Protein AF-A0A2I1H7M1-F1 (afdb_monomer_lite)

Radius of gyration: 33.87 Å; chains: 1; bounding box: 127×67×63 Å

Secondary structure (DSSP, 8-state):
---------------------SS--HHHHHHHHHHHHHHHHHHHHHHHHHHHHHHHHHHHHTT---PPPPPPPP--------------------------------------PPPPPPPPPPPPPPPPPPPPPPP------EEETTEE-BTTTBBSS-BTTB-SPPTTT--BSS-GGG-TTB-GGGTTS-TTTS--SSSS--GGG---PPPPP-BPTT---HHHHHHHHTTTT-

Foldseek 3Di:
DDDDDDDDPDPPDPPVPDPPPVDDDVVVVVVVVVVVVVVVVVVVVVVVVVVVVVVVVVVVVVPPPDDPDDDDDDDDDDDDDDDDDDDDDDDDDDDDDDDDDDDDDDDDDDDDDPDDPDDPDDPDDPDDPDDPPDPDPDPFDAQAVPHGCDPAQWALAEDPVWNFAEPQQRTTNDYVQRRPQADPLQRCACQAQSPHNHVDPPPDPDDRHGDRGRTHHPHDHSVRSCVVVVVVPD

Sequence (234 aa):
MPNDYEDGTNNGGNEEGFEIIKNPNMRDILNISVNQSITIKNNSTTIQTLTTILQEQLAATSSSPAVAAPPPPSNLTYGSLSDSMSSLGSLISLSSSDTSVLLDPLVSLVPLVPPVPSVPPVPSVPPVPPVPPVPSVLPFICTSEGTPLSTRTNWIAPISSYKEPCHLCEYFGHGLNTCPNLHPDFSGKCCKCWDNPSRECRISGRKCIRKPVPFKNNFLKPTDLLKFYGRIEE

Organism: NCBI:txid588596

Structure (mmCIF, N/CA/C/O backbone):
data_AF-A0A2I1H7M1-F1
#
_entry.id   AF-A0A2I1H7M1-F1
#
loop_
_atom_site.group_PDB
_atom_site.id
_atom_site.type_symbol
_atom_site.label_atom_id
_atom_site.label_alt_id
_atom_site.label_comp_id
_atom_site.label_asym_id
_atom_site.label_entity_id
_atom_site.label_seq_id
_atom_site.pdbx_PDB_ins_code
_atom_site.Cartn_x
_atom_site.Cartn_y
_atom_site.Cartn_z
_atom_site.occupancy
_atom_site.B_iso_or_equiv
_atom_site.auth_seq_id
_atom_site.auth_comp_id
_atom_site.auth_asym_id
_atom_site.auth_atom_id
_atom_site.pdbx_PDB_model_num
ATOM 1 N N . MET A 1 1 ? 68.899 -22.019 -11.948 1.00 40.66 1 MET A N 1
ATOM 2 C CA . MET A 1 1 ? 69.228 -21.267 -10.720 1.00 40.66 1 MET A CA 1
ATOM 3 C C . MET A 1 1 ? 68.903 -19.808 -10.967 1.00 40.66 1 MET A C 1
ATOM 5 O O . MET A 1 1 ? 69.302 -19.348 -12.028 1.00 40.66 1 MET A O 1
ATOM 9 N N . PRO A 1 2 ? 68.355 -19.062 -10.004 1.00 54.72 2 PRO A N 1
ATOM 10 C CA . PRO A 1 2 ? 67.226 -19.320 -9.107 1.00 54.72 2 PRO A CA 1
ATOM 11 C C . PRO A 1 2 ? 66.080 -18.306 -9.364 1.00 54.72 2 PRO A C 1
ATOM 13 O O . PRO A 1 2 ? 66.206 -17.449 -10.229 1.00 54.72 2 PRO A O 1
ATOM 16 N N . ASN A 1 3 ? 64.977 -18.534 -8.643 1.00 52.72 3 ASN A N 1
ATOM 17 C CA . ASN A 1 3 ? 63.834 -17.698 -8.222 1.00 52.72 3 ASN A CA 1
ATOM 18 C C . ASN A 1 3 ? 63.895 -16.196 -8.574 1.00 52.72 3 ASN A C 1
ATOM 20 O O . ASN A 1 3 ? 64.964 -15.613 -8.576 1.00 52.72 3 ASN A O 1
ATOM 24 N N . ASP A 1 4 ? 62.772 -15.545 -8.888 1.00 51.50 4 ASP A N 1
ATOM 25 C CA . ASP A 1 4 ? 62.003 -14.910 -7.812 1.00 51.50 4 ASP A CA 1
ATOM 26 C C . ASP A 1 4 ? 60.479 -14.911 -8.019 1.00 51.50 4 ASP A C 1
ATOM 28 O O . ASP A 1 4 ? 59.936 -14.547 -9.061 1.00 51.50 4 ASP A O 1
ATOM 32 N N . TYR A 1 5 ? 59.821 -15.363 -6.954 1.00 59.44 5 TYR A N 1
ATOM 33 C CA . TYR A 1 5 ? 58.402 -15.259 -6.650 1.00 59.44 5 TYR A CA 1
ATOM 34 C C . TYR A 1 5 ? 58.127 -13.817 -6.200 1.00 59.44 5 TYR A C 1
ATOM 36 O O . TYR A 1 5 ? 58.649 -13.414 -5.162 1.00 59.44 5 TYR A O 1
ATOM 44 N N . GLU A 1 6 ? 57.284 -13.067 -6.909 1.00 60.81 6 GLU A N 1
ATOM 45 C CA . GLU A 1 6 ? 56.644 -11.884 -6.323 1.00 60.81 6 GLU A CA 1
ATOM 46 C C . GLU A 1 6 ? 55.219 -12.244 -5.903 1.00 60.81 6 GLU A C 1
ATOM 48 O O . GLU A 1 6 ? 54.275 -12.278 -6.693 1.00 60.81 6 GLU A O 1
ATOM 53 N N . ASP A 1 7 ? 55.128 -12.587 -4.619 1.00 58.41 7 ASP A N 1
ATOM 54 C CA . ASP A 1 7 ? 53.922 -12.547 -3.808 1.00 58.41 7 ASP A CA 1
ATOM 55 C C . ASP A 1 7 ? 53.570 -11.079 -3.530 1.00 58.41 7 ASP A C 1
ATOM 57 O O . ASP A 1 7 ? 54.417 -10.279 -3.131 1.00 58.41 7 ASP A O 1
ATOM 61 N N . GLY A 1 8 ? 52.318 -10.718 -3.784 1.00 56.97 8 GLY A N 1
ATOM 62 C CA . GLY A 1 8 ? 51.841 -9.342 -3.749 1.00 56.97 8 GLY A CA 1
ATOM 63 C C . GLY A 1 8 ? 50.365 -9.273 -3.395 1.00 56.97 8 GLY A C 1
ATOM 64 O O . GLY A 1 8 ? 49.578 -8.645 -4.103 1.00 56.97 8 GLY A O 1
ATOM 65 N N . THR A 1 9 ? 49.961 -9.934 -2.309 1.00 58.12 9 THR A N 1
ATOM 66 C CA . THR A 1 9 ? 48.671 -9.685 -1.654 1.00 58.12 9 THR A CA 1
ATOM 67 C C . THR A 1 9 ? 48.609 -8.253 -1.117 1.00 58.12 9 THR A C 1
ATOM 69 O O . THR A 1 9 ? 49.044 -7.980 -0.001 1.00 58.12 9 THR A O 1
ATOM 72 N N . ASN A 1 10 ? 48.020 -7.337 -1.889 1.00 53.47 10 ASN A N 1
ATOM 73 C CA . ASN A 1 10 ? 47.585 -6.033 -1.391 1.00 53.47 10 ASN A CA 1
ATOM 74 C C . ASN A 1 10 ? 46.129 -6.132 -0.911 1.00 53.47 10 ASN A C 1
ATOM 76 O O . ASN A 1 10 ? 45.178 -5.943 -1.669 1.00 53.47 10 ASN A O 1
ATOM 80 N N . ASN A 1 11 ? 45.969 -6.451 0.375 1.00 52.62 11 ASN A N 1
ATOM 81 C CA . ASN A 1 11 ? 44.726 -6.253 1.115 1.00 52.62 11 ASN A CA 1
ATOM 82 C C . ASN A 1 11 ? 44.502 -4.746 1.311 1.00 52.62 11 ASN A C 1
ATOM 84 O O . ASN A 1 11 ? 44.978 -4.153 2.277 1.00 52.62 11 ASN A O 1
ATOM 88 N N . GLY A 1 12 ? 43.772 -4.126 0.383 1.00 49.78 12 GLY A N 1
ATOM 89 C CA . GLY A 1 12 ? 43.215 -2.787 0.554 1.00 49.78 12 GLY A CA 1
ATOM 90 C C . GLY A 1 12 ? 42.059 -2.821 1.549 1.00 49.78 12 GLY A C 1
ATOM 91 O O . GLY A 1 12 ? 40.904 -2.990 1.161 1.00 49.78 12 GLY A O 1
ATOM 92 N N . GLY A 1 13 ? 42.376 -2.692 2.837 1.00 48.69 13 GLY A N 1
ATOM 93 C CA . GLY A 1 13 ? 41.398 -2.358 3.864 1.00 48.69 13 GLY A CA 1
ATOM 94 C C . GLY A 1 13 ? 40.868 -0.951 3.608 1.00 48.69 13 GLY A C 1
ATOM 95 O O . GLY A 1 13 ? 41.554 0.031 3.872 1.00 48.69 13 GLY A O 1
ATOM 96 N N . ASN A 1 14 ? 39.654 -0.856 3.066 1.00 47.16 14 ASN A N 1
ATOM 97 C CA . ASN A 1 14 ? 38.897 0.390 3.039 1.00 47.16 14 ASN A CA 1
ATOM 98 C C . ASN A 1 14 ? 38.423 0.684 4.464 1.00 47.16 14 ASN A C 1
ATOM 100 O O . ASN A 1 14 ? 37.314 0.330 4.861 1.00 47.16 14 ASN A O 1
ATOM 104 N N . GLU A 1 15 ? 39.297 1.303 5.245 1.00 56.53 15 GLU A N 1
ATOM 105 C CA . GLU A 1 15 ? 38.900 2.023 6.443 1.00 56.53 15 GLU A CA 1
ATOM 106 C C . GLU A 1 15 ? 38.104 3.239 5.962 1.00 56.53 15 GLU A C 1
ATOM 108 O O . GLU A 1 15 ? 38.670 4.206 5.450 1.00 56.53 15 GLU A O 1
ATOM 113 N N . GLU A 1 16 ? 36.773 3.155 6.031 1.00 58.41 16 GLU A N 1
ATOM 114 C CA . GLU A 1 16 ? 35.876 4.287 5.805 1.00 58.41 16 GLU A CA 1
ATOM 115 C C . GLU A 1 16 ? 36.182 5.356 6.862 1.00 58.41 16 GLU A C 1
ATOM 117 O O . GLU A 1 16 ? 35.620 5.384 7.958 1.00 58.41 16 GLU A O 1
ATOM 122 N N . GLY A 1 17 ? 37.151 6.213 6.547 1.00 55.12 17 GLY A N 1
ATOM 123 C CA . GLY A 1 17 ? 37.483 7.380 7.336 1.00 55.12 17 GLY A CA 1
ATOM 124 C C . GLY A 1 17 ? 36.257 8.274 7.407 1.00 55.12 17 GLY A C 1
ATOM 125 O O . GLY A 1 17 ? 35.839 8.845 6.403 1.00 55.12 17 GLY A O 1
ATOM 126 N N . PHE A 1 18 ? 35.676 8.394 8.599 1.00 57.41 18 PHE A N 1
ATOM 127 C CA . PHE A 1 18 ? 34.668 9.404 8.876 1.00 57.41 18 PHE A CA 1
ATOM 128 C C . PHE A 1 18 ? 35.260 10.771 8.516 1.00 57.41 18 PHE A C 1
ATOM 130 O O . PHE A 1 18 ? 36.193 11.240 9.173 1.00 57.41 18 PHE A O 1
ATOM 137 N N . GLU A 1 19 ? 34.748 11.403 7.458 1.00 61.19 19 GLU A N 1
ATOM 138 C CA . GLU A 1 19 ? 35.108 12.774 7.112 1.00 61.19 19 GLU A CA 1
ATOM 139 C C . GLU A 1 19 ? 34.686 13.686 8.267 1.00 61.19 19 GLU A C 1
ATOM 141 O O . GLU A 1 19 ? 33.521 14.052 8.432 1.00 61.19 19 GLU A O 1
ATOM 146 N N . ILE A 1 20 ? 35.655 14.053 9.104 1.00 67.38 20 ILE A N 1
ATOM 147 C CA . ILE A 1 20 ? 35.486 15.106 10.097 1.00 67.38 20 ILE A CA 1
ATOM 148 C C . ILE A 1 20 ? 35.334 16.408 9.311 1.00 67.38 20 ILE A C 1
ATOM 150 O O . ILE A 1 20 ? 36.318 16.998 8.856 1.00 67.38 20 ILE A O 1
ATOM 154 N N . ILE A 1 21 ? 34.089 16.852 9.135 1.00 63.12 21 ILE A N 1
ATOM 155 C CA . ILE A 1 21 ? 33.762 18.141 8.526 1.00 63.12 21 ILE A CA 1
ATOM 156 C C . ILE A 1 21 ? 34.369 19.229 9.416 1.00 63.12 21 ILE A C 1
ATOM 158 O O . ILE A 1 21 ? 33.833 19.569 10.468 1.00 63.12 21 ILE A O 1
ATOM 162 N N . LYS A 1 22 ? 35.524 19.768 9.011 1.00 67.75 22 LYS A N 1
ATOM 163 C CA . LYS A 1 22 ? 36.320 20.689 9.837 1.00 67.75 22 LYS A CA 1
ATOM 164 C C . LYS A 1 22 ? 35.711 22.078 10.036 1.00 67.75 22 LYS A C 1
ATOM 166 O O . LYS A 1 22 ? 36.288 22.840 10.793 1.00 67.75 22 LYS A O 1
ATOM 171 N N . ASN A 1 23 ? 34.582 22.405 9.406 1.00 62.22 23 ASN A N 1
ATOM 172 C CA . ASN A 1 23 ? 33.838 23.652 9.614 1.00 62.22 23 ASN A CA 1
ATOM 173 C C . ASN A 1 23 ? 32.383 23.481 9.139 1.00 62.22 23 ASN A C 1
ATOM 175 O O . ASN A 1 23 ? 32.065 23.855 8.008 1.00 62.22 23 ASN A O 1
ATOM 179 N N . PRO A 1 24 ? 31.492 22.883 9.946 1.00 62.44 24 PRO A N 1
ATOM 180 C CA . PRO A 1 24 ? 30.088 22.773 9.575 1.00 62.44 24 PRO A CA 1
ATOM 181 C C . PRO A 1 24 ? 29.465 24.172 9.490 1.00 62.44 24 PRO A C 1
ATOM 183 O O . PRO A 1 24 ? 29.562 24.981 10.414 1.00 62.44 24 PRO A O 1
ATOM 186 N N . ASN A 1 25 ? 28.823 24.470 8.361 1.00 75.00 25 ASN A N 1
ATOM 187 C CA . ASN A 1 25 ? 28.074 25.705 8.183 1.00 75.00 25 ASN A CA 1
ATOM 188 C C . ASN A 1 25 ? 26.918 25.728 9.202 1.00 75.00 25 ASN A C 1
ATOM 190 O O . ASN A 1 25 ? 26.155 24.766 9.288 1.00 75.00 25 ASN A O 1
ATOM 194 N N . MET A 1 26 ? 26.762 26.812 9.976 1.00 68.31 26 MET A N 1
ATOM 195 C CA . MET A 1 26 ? 25.696 26.922 10.990 1.00 68.31 26 MET A CA 1
ATOM 196 C C . MET A 1 26 ? 24.296 26.647 10.421 1.00 68.31 26 MET A C 1
ATOM 198 O O . MET A 1 26 ? 23.427 26.148 11.135 1.00 68.31 26 MET A O 1
ATOM 202 N N . ARG A 1 27 ? 24.077 26.930 9.131 1.00 69.81 27 ARG A N 1
ATOM 203 C CA . ARG A 1 27 ? 22.807 26.647 8.455 1.00 69.81 27 ARG A CA 1
ATOM 204 C C . ARG A 1 27 ? 22.532 25.138 8.330 1.00 69.81 27 ARG A C 1
ATOM 206 O O . ARG A 1 27 ? 21.385 24.727 8.489 1.00 69.81 27 ARG A O 1
ATOM 213 N N . ASP A 1 28 ? 23.562 24.318 8.134 1.00 61.34 28 ASP A N 1
ATOM 214 C CA . ASP A 1 28 ? 23.428 22.859 8.025 1.00 61.34 28 ASP A CA 1
ATOM 215 C C . ASP A 1 28 ? 23.169 22.217 9.395 1.00 61.34 28 ASP A C 1
ATOM 217 O O . ASP A 1 28 ? 22.325 21.329 9.512 1.00 61.34 28 ASP A O 1
ATOM 221 N N . ILE A 1 29 ? 23.794 22.735 10.460 1.00 58.34 29 ILE A N 1
ATOM 222 C CA . ILE A 1 29 ? 23.536 22.296 11.845 1.00 58.34 29 ILE A CA 1
ATOM 223 C C . ILE A 1 29 ? 22.082 22.579 12.246 1.00 58.34 29 ILE A C 1
ATOM 225 O O . ILE A 1 29 ? 21.416 21.719 12.827 1.00 58.34 29 ILE A O 1
ATOM 229 N N . LEU A 1 30 ? 21.567 23.767 11.915 1.00 59.53 30 LEU A N 1
ATOM 230 C CA . LEU A 1 30 ? 20.179 24.130 12.208 1.00 59.53 30 LEU A CA 1
ATOM 231 C C . LEU A 1 30 ? 19.188 23.257 11.426 1.00 59.53 30 LEU A C 1
ATOM 233 O O . LEU A 1 30 ? 18.211 22.794 12.007 1.00 59.53 30 LEU A O 1
ATOM 237 N N . ASN A 1 31 ? 19.462 22.956 10.154 1.00 53.78 31 ASN A N 1
ATOM 238 C CA . ASN A 1 31 ? 18.611 22.068 9.357 1.00 53.78 31 ASN A CA 1
ATOM 239 C C . ASN A 1 31 ? 18.595 20.627 9.894 1.00 53.78 31 ASN A C 1
ATOM 241 O O . ASN A 1 31 ? 17.530 20.008 9.950 1.00 53.78 31 ASN A O 1
ATOM 245 N N . ILE A 1 32 ? 19.741 20.097 10.338 1.00 62.31 32 ILE A N 1
ATOM 246 C CA . ILE A 1 32 ? 19.814 18.767 10.966 1.00 62.31 32 ILE A CA 1
ATOM 247 C C . ILE A 1 32 ? 19.016 18.753 12.275 1.00 62.31 32 ILE A C 1
ATOM 249 O O . ILE A 1 32 ? 18.204 17.853 12.483 1.00 62.31 32 ILE A O 1
ATOM 253 N N . SER A 1 33 ? 19.186 19.774 13.119 1.00 57.28 33 SER A N 1
ATOM 254 C CA . SER A 1 33 ? 18.472 19.903 14.395 1.00 57.28 33 SER A CA 1
ATOM 255 C C . SER A 1 33 ? 16.955 20.005 14.206 1.00 57.28 33 SER A C 1
ATOM 257 O O . SER A 1 33 ? 16.193 19.296 14.864 1.00 57.28 33 SER A O 1
ATOM 259 N N . VAL A 1 34 ? 16.496 20.812 13.243 1.00 58.12 34 VAL A N 1
ATOM 260 C CA . VAL A 1 34 ? 15.067 20.952 12.929 1.00 58.12 34 VAL A CA 1
ATOM 261 C C . VAL A 1 34 ? 14.491 19.627 12.426 1.00 58.12 34 VAL A C 1
ATOM 263 O O . VAL A 1 34 ? 13.477 19.174 12.957 1.00 58.12 34 VAL A O 1
ATOM 266 N N . ASN A 1 35 ? 15.164 18.943 11.497 1.00 47.25 35 ASN A N 1
ATOM 267 C CA . ASN A 1 35 ? 14.699 17.655 10.972 1.00 47.25 35 ASN A CA 1
ATOM 268 C C . ASN A 1 35 ? 14.676 16.553 12.045 1.00 47.25 35 ASN A C 1
ATOM 270 O O . ASN A 1 35 ? 13.725 15.767 12.109 1.00 47.25 35 ASN A O 1
ATOM 274 N N . GLN A 1 36 ? 15.674 16.519 12.934 1.00 56.53 36 GLN A N 1
ATOM 275 C CA . GLN A 1 36 ? 15.679 15.613 14.084 1.00 56.53 36 GLN A CA 1
ATOM 276 C C . GLN A 1 36 ? 14.551 15.950 15.066 1.00 56.53 36 GLN A C 1
ATOM 278 O O . GLN A 1 36 ? 13.854 15.046 15.518 1.00 56.53 36 GLN A O 1
ATOM 283 N N . SER A 1 37 ? 14.300 17.234 15.339 1.00 44.44 37 SER A N 1
ATOM 284 C CA . SER A 1 37 ? 13.231 17.664 16.248 1.00 44.44 37 SER A CA 1
ATOM 285 C C . SER A 1 37 ? 11.830 17.319 15.724 1.00 44.44 37 SER A C 1
ATOM 287 O O . SER A 1 37 ? 10.980 16.882 16.499 1.00 44.44 37 SER A O 1
ATOM 289 N N . ILE A 1 38 ? 11.604 17.436 14.410 1.00 57.53 38 ILE A N 1
ATOM 290 C CA . ILE A 1 38 ? 10.354 17.035 13.746 1.00 57.53 38 ILE A CA 1
ATOM 291 C C . ILE A 1 38 ? 10.183 15.517 13.836 1.00 57.53 38 ILE A C 1
ATOM 293 O O . ILE A 1 38 ? 9.112 15.034 14.195 1.00 57.53 38 ILE A O 1
ATOM 297 N N . THR A 1 39 ? 11.253 14.761 13.585 1.00 53.28 39 THR A N 1
ATOM 298 C CA . THR A 1 39 ? 11.238 13.293 13.678 1.00 53.28 39 THR A CA 1
ATOM 299 C C . THR A 1 39 ? 10.940 12.827 15.106 1.00 53.28 39 THR A C 1
ATOM 301 O O . THR A 1 39 ? 10.099 11.955 15.307 1.00 53.28 39 THR A O 1
ATOM 304 N N . ILE A 1 40 ? 11.565 13.444 16.114 1.00 62.47 40 ILE A N 1
ATOM 305 C CA . ILE A 1 40 ? 11.331 13.126 17.531 1.00 62.47 40 ILE A CA 1
ATOM 306 C C . ILE A 1 40 ? 9.891 13.466 17.936 1.00 62.47 40 ILE A C 1
ATOM 308 O O . ILE A 1 40 ? 9.240 12.648 18.586 1.00 62.47 40 ILE A O 1
ATOM 312 N N . LYS A 1 41 ? 9.364 14.626 17.521 1.00 62.09 41 LYS A N 1
ATOM 313 C CA . LYS A 1 41 ? 7.971 15.010 17.801 1.00 62.09 41 LYS A CA 1
ATOM 314 C C . LYS A 1 41 ? 6.972 14.054 17.156 1.00 62.09 41 LYS A C 1
ATOM 316 O O . LYS A 1 41 ? 6.085 13.568 17.847 1.00 62.09 41 LYS A O 1
ATOM 321 N N . ASN A 1 42 ? 7.154 13.712 15.882 1.00 59.91 42 ASN A N 1
ATOM 322 C CA . ASN A 1 42 ? 6.264 12.781 15.184 1.00 59.91 42 ASN A CA 1
ATOM 323 C C . ASN A 1 42 ? 6.289 11.383 15.819 1.00 59.91 42 ASN A C 1
ATOM 325 O O . ASN A 1 42 ? 5.240 10.753 15.977 1.00 59.91 42 ASN A O 1
ATOM 329 N N . ASN A 1 43 ? 7.467 10.921 16.247 1.00 70.19 43 ASN A N 1
ATOM 330 C CA . ASN A 1 43 ? 7.597 9.663 16.979 1.00 70.19 43 ASN A CA 1
ATOM 331 C C . ASN A 1 43 ? 6.893 9.737 18.341 1.00 70.19 43 ASN A C 1
ATOM 333 O O . ASN A 1 43 ? 6.191 8.800 18.709 1.00 70.19 43 ASN A O 1
ATOM 337 N N . SER A 1 44 ? 7.018 10.857 19.058 1.00 82.25 44 SER A N 1
ATOM 338 C CA . SER A 1 44 ? 6.335 11.084 20.337 1.00 82.25 44 SER A CA 1
ATOM 339 C C . SER A 1 44 ? 4.812 11.039 20.188 1.00 82.25 44 SER A C 1
ATOM 341 O O . SER A 1 44 ? 4.150 10.336 20.951 1.00 82.25 44 SER A O 1
ATOM 343 N N . THR A 1 45 ? 4.251 11.730 19.191 1.00 75.88 45 THR A N 1
ATOM 344 C CA . THR A 1 45 ? 2.803 11.721 18.929 1.00 75.88 45 THR A CA 1
ATOM 345 C C . THR A 1 45 ? 2.327 10.325 18.541 1.00 75.88 45 THR A C 1
ATOM 347 O O . THR A 1 45 ? 1.350 9.834 19.092 1.00 75.88 45 THR A O 1
ATOM 350 N N . THR A 1 46 ? 3.067 9.633 17.669 1.00 73.88 46 THR A N 1
ATOM 351 C CA . THR A 1 46 ? 2.731 8.259 17.258 1.00 73.88 46 THR A CA 1
ATOM 352 C C . THR A 1 46 ? 2.723 7.302 18.453 1.00 73.88 46 THR A C 1
ATOM 354 O O . THR A 1 46 ? 1.800 6.500 18.595 1.00 73.88 46 THR A O 1
ATOM 357 N N . ILE A 1 47 ? 3.717 7.399 19.343 1.00 80.50 47 ILE A N 1
ATOM 358 C CA . ILE A 1 47 ? 3.780 6.591 20.569 1.00 80.50 47 ILE A CA 1
ATOM 359 C C . ILE A 1 47 ? 2.594 6.909 21.486 1.00 80.50 47 ILE A C 1
ATOM 361 O O . ILE A 1 47 ? 1.974 5.979 22.004 1.00 80.50 47 ILE A O 1
ATOM 365 N N . GLN A 1 48 ? 2.239 8.186 21.659 1.00 79.94 48 GLN A N 1
ATOM 366 C CA . GLN A 1 48 ? 1.077 8.581 22.461 1.00 79.94 48 GLN A CA 1
ATOM 367 C C . GLN A 1 48 ? -0.224 8.013 21.890 1.00 79.94 48 GLN A C 1
ATOM 369 O O . GLN A 1 48 ? -0.966 7.367 22.624 1.00 79.94 48 GLN A O 1
ATOM 374 N N . THR A 1 49 ? -0.469 8.161 20.586 1.00 79.81 49 THR A N 1
ATOM 375 C CA . THR A 1 49 ? -1.673 7.626 19.935 1.00 79.81 49 THR A CA 1
ATOM 376 C C . THR A 1 49 ? -1.765 6.107 20.078 1.00 79.81 49 THR A C 1
ATOM 378 O O . THR A 1 49 ? -2.816 5.586 20.448 1.00 79.81 49 THR A O 1
ATOM 381 N N . LEU A 1 50 ? -0.666 5.380 19.845 1.00 77.69 50 LEU A N 1
ATOM 382 C CA . LEU A 1 50 ? -0.644 3.923 20.007 1.00 77.69 50 LEU A CA 1
ATOM 383 C C . LEU A 1 50 ? -0.881 3.498 21.462 1.00 77.69 50 LEU A C 1
ATOM 385 O O . LEU A 1 50 ? -1.578 2.512 21.703 1.00 77.69 50 LEU A O 1
ATOM 389 N N . THR A 1 51 ? -0.336 4.247 22.423 1.00 83.44 51 THR A N 1
ATOM 390 C CA . THR A 1 51 ? -0.542 3.991 23.856 1.00 83.44 51 THR A CA 1
ATOM 391 C C . THR A 1 51 ? -2.009 4.173 24.231 1.00 83.44 51 THR A C 1
ATOM 393 O O . THR A 1 51 ? -2.581 3.296 24.874 1.00 83.44 51 THR A O 1
ATOM 396 N N . THR A 1 52 ? -2.648 5.249 23.765 1.00 85.31 52 THR A N 1
ATOM 397 C CA . THR A 1 52 ? -4.076 5.499 24.005 1.00 85.31 52 THR A CA 1
ATOM 398 C C . THR A 1 52 ? -4.950 4.386 23.430 1.00 85.31 52 THR A C 1
ATOM 400 O O . THR A 1 52 ? -5.801 3.856 24.141 1.00 85.31 52 THR A O 1
ATOM 403 N N . ILE A 1 53 ? -4.693 3.958 22.188 1.00 81.44 53 ILE A N 1
ATOM 404 C CA . ILE A 1 53 ? -5.455 2.873 21.544 1.00 81.44 53 ILE A CA 1
ATOM 405 C C . ILE A 1 53 ? -5.333 1.562 22.336 1.00 81.44 53 ILE A C 1
ATOM 407 O O . ILE A 1 53 ? -6.323 0.860 22.540 1.00 81.44 53 ILE A O 1
ATOM 411 N N . LEU A 1 54 ? -4.128 1.218 22.803 1.00 81.62 54 LEU A N 1
ATOM 412 C CA . LEU A 1 54 ? -3.916 0.024 23.628 1.00 81.62 54 LEU A CA 1
ATOM 413 C C . LEU A 1 54 ? -4.638 0.120 24.977 1.00 81.62 54 LEU A C 1
ATOM 415 O O . LEU A 1 54 ? -5.198 -0.872 25.447 1.00 81.62 54 LEU A O 1
ATOM 419 N N . GLN A 1 55 ? -4.651 1.304 25.587 1.00 85.00 55 GLN A N 1
ATOM 420 C CA . GLN A 1 55 ? -5.316 1.535 26.866 1.00 85.00 55 GLN A CA 1
ATOM 421 C C . GLN A 1 55 ? -6.842 1.398 26.749 1.00 85.00 55 GLN A C 1
ATOM 423 O O . GLN A 1 55 ? -7.468 0.771 27.604 1.00 85.00 55 GLN A O 1
ATOM 428 N N . GLU A 1 56 ? -7.432 1.914 25.668 1.00 86.81 56 GLU A N 1
ATOM 429 C CA . GLU A 1 56 ? -8.862 1.762 25.378 1.00 86.81 56 GLU A CA 1
ATOM 430 C C . GLU A 1 56 ? -9.250 0.298 25.132 1.00 86.81 56 GLU A C 1
ATOM 432 O O . GLU A 1 56 ? -10.259 -0.169 25.662 1.00 86.81 56 GLU A O 1
ATOM 437 N N . GLN A 1 57 ? -8.425 -0.460 24.400 1.00 78.38 57 GLN A N 1
ATOM 438 C CA . GLN A 1 57 ? -8.645 -1.896 24.169 1.00 78.38 57 GLN A CA 1
ATOM 439 C C . GLN A 1 57 ? -8.649 -2.691 25.484 1.00 78.38 57 GLN A C 1
ATOM 441 O O . GLN A 1 57 ? -9.525 -3.529 25.703 1.00 78.38 57 GLN A O 1
ATOM 446 N N . LEU A 1 58 ? -7.706 -2.397 26.386 1.00 81.31 58 LEU A N 1
ATOM 447 C CA . LEU A 1 58 ? -7.619 -3.048 27.697 1.00 81.31 58 LEU A CA 1
ATOM 448 C C . LEU 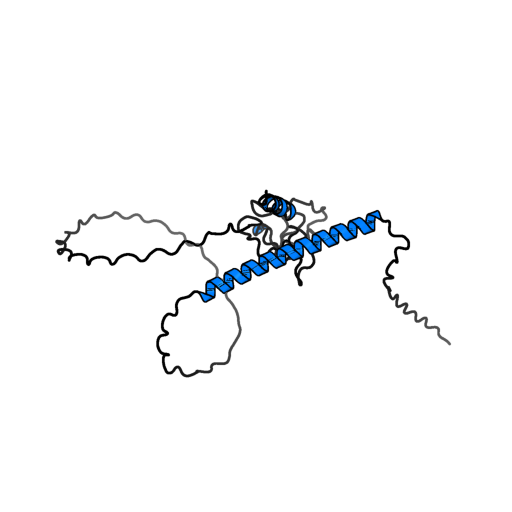A 1 58 ? -8.822 -2.705 28.589 1.00 81.31 58 LEU A C 1
ATOM 450 O O . LEU A 1 58 ? -9.377 -3.596 29.239 1.00 81.31 58 LEU A O 1
ATOM 454 N N . ALA A 1 59 ? -9.261 -1.443 28.587 1.00 78.12 59 ALA A N 1
ATOM 455 C CA . ALA A 1 59 ? -10.439 -1.003 29.335 1.00 78.12 59 ALA A CA 1
ATOM 456 C C . ALA A 1 59 ? -11.743 -1.623 28.798 1.00 78.12 59 ALA A C 1
ATOM 458 O O . ALA A 1 59 ? -12.631 -1.974 29.576 1.00 78.12 59 ALA A O 1
ATOM 459 N N . ALA A 1 60 ? -11.854 -1.824 27.483 1.00 72.56 60 ALA A N 1
ATOM 460 C CA . ALA A 1 60 ? -13.013 -2.481 26.885 1.00 72.56 60 ALA A CA 1
ATOM 461 C C . ALA A 1 60 ? -13.122 -3.959 27.307 1.00 72.56 60 ALA A C 1
ATOM 463 O O . ALA A 1 60 ? -14.219 -4.440 27.590 1.00 72.56 60 ALA A O 1
ATOM 464 N N . THR A 1 61 ? -11.999 -4.675 27.429 1.00 65.38 61 THR A N 1
ATOM 465 C CA . THR A 1 61 ? -12.004 -6.093 27.839 1.00 65.38 61 THR A CA 1
ATOM 466 C C . THR A 1 61 ? -12.304 -6.333 29.320 1.00 65.38 61 THR A C 1
ATOM 468 O O . THR A 1 61 ? -12.802 -7.404 29.666 1.00 65.38 61 THR A O 1
ATOM 471 N N . SER A 1 62 ? -12.050 -5.365 30.204 1.00 61.97 62 SER A N 1
ATOM 472 C CA . SER A 1 62 ? -12.251 -5.541 31.652 1.00 61.97 62 SER A CA 1
ATOM 473 C C . SER A 1 62 ? -13.693 -5.315 32.121 1.00 61.97 62 SER A C 1
ATOM 475 O O . SER A 1 62 ? -14.007 -5.597 33.275 1.00 61.97 62 SER A O 1
ATOM 477 N N . SER A 1 63 ? -14.585 -4.851 31.239 1.00 55.50 63 SER A N 1
ATOM 478 C CA . SER A 1 63 ? -15.981 -4.536 31.577 1.00 55.50 63 SER A CA 1
ATOM 479 C C . SER A 1 63 ? -16.991 -5.645 31.251 1.00 55.50 63 SER A C 1
ATOM 481 O O . SER A 1 63 ? -18.194 -5.433 31.401 1.00 55.50 63 SER A O 1
ATOM 483 N N . SER A 1 64 ? -16.543 -6.844 30.852 1.00 57.22 64 SER A N 1
ATOM 484 C CA . SER A 1 64 ? -17.466 -7.976 30.689 1.00 57.22 64 SER A CA 1
ATOM 485 C C . SER A 1 64 ? -18.062 -8.385 32.044 1.00 57.22 64 SER A C 1
ATOM 487 O O . SER A 1 64 ? -17.309 -8.760 32.946 1.00 57.22 64 SER A O 1
ATOM 489 N N . PRO A 1 65 ? -19.399 -8.341 32.213 1.00 58.09 65 PRO A N 1
ATOM 490 C CA . PRO A 1 65 ? -20.042 -8.798 33.434 1.00 58.09 65 PRO A CA 1
ATOM 491 C C . PRO A 1 65 ? -19.755 -10.288 33.623 1.00 58.09 65 PRO A C 1
ATOM 493 O O . PRO A 1 65 ? -19.857 -11.073 32.681 1.00 58.09 65 PRO A O 1
ATOM 496 N N . ALA A 1 66 ? -19.374 -10.664 34.843 1.00 50.34 66 ALA A N 1
ATOM 497 C CA . ALA A 1 66 ? -19.071 -12.033 35.232 1.00 50.34 66 ALA A CA 1
ATOM 498 C C . ALA A 1 66 ? -20.277 -12.953 34.967 1.00 50.34 66 ALA A C 1
ATOM 500 O O . ALA A 1 66 ? -21.189 -13.066 35.784 1.00 50.34 66 ALA A O 1
ATOM 501 N N . VAL A 1 67 ? -20.288 -13.609 33.807 1.00 55.81 67 VAL A N 1
ATOM 502 C CA . VAL A 1 67 ? -21.209 -14.707 33.521 1.00 55.81 67 VAL A CA 1
ATOM 503 C C . VAL A 1 67 ? -20.674 -15.923 34.268 1.00 55.81 67 VAL A C 1
ATOM 505 O O . VAL A 1 67 ? -19.554 -16.369 34.023 1.00 55.81 67 VAL A O 1
ATOM 508 N N . ALA A 1 68 ? -21.460 -16.414 35.226 1.00 57.31 68 ALA A N 1
ATOM 509 C CA . ALA A 1 68 ? -21.150 -17.593 36.022 1.00 57.31 68 ALA A CA 1
ATOM 510 C C . ALA A 1 68 ? -20.741 -18.765 35.113 1.00 57.31 68 ALA A C 1
ATOM 512 O O . ALA A 1 68 ? -21.498 -19.185 34.237 1.00 57.31 68 ALA A O 1
ATOM 513 N N . ALA A 1 69 ? -19.519 -19.257 35.313 1.00 57.31 69 ALA A N 1
ATOM 514 C CA . ALA A 1 69 ? -18.939 -20.331 34.525 1.00 57.31 69 ALA A CA 1
ATOM 515 C C . ALA A 1 69 ? -19.743 -21.638 34.694 1.00 57.31 69 ALA A C 1
ATOM 517 O O . ALA A 1 69 ? -20.029 -22.027 35.831 1.00 57.31 69 ALA A O 1
ATOM 518 N N . PRO A 1 70 ? -20.089 -22.347 33.604 1.00 67.44 70 PRO A N 1
ATOM 519 C CA . PRO A 1 70 ? -20.607 -23.706 33.695 1.00 67.44 70 PRO A CA 1
ATOM 520 C C . PRO A 1 70 ? -19.508 -24.680 34.173 1.00 67.44 70 PRO A C 1
ATOM 522 O O . PRO A 1 70 ? -18.324 -24.456 33.903 1.00 67.44 70 PRO A O 1
ATOM 525 N N . PRO A 1 71 ? -19.876 -25.759 34.890 1.00 68.12 71 PRO A N 1
ATOM 526 C CA . PRO A 1 71 ? -18.924 -26.721 35.436 1.00 68.12 71 PRO A CA 1
ATOM 527 C C . PRO A 1 71 ? -18.145 -27.455 34.328 1.00 68.12 71 PRO A C 1
ATOM 529 O O . PRO A 1 71 ? -18.692 -27.705 33.250 1.00 68.12 71 PRO A O 1
ATOM 532 N N . PRO A 1 72 ? -16.877 -27.826 34.583 1.00 63.34 72 PRO A N 1
ATOM 533 C CA . PRO A 1 72 ? -16.024 -28.462 33.587 1.00 63.34 72 PRO A CA 1
ATOM 534 C C . PRO A 1 72 ? -16.509 -29.884 33.252 1.00 63.34 72 PRO A C 1
ATOM 536 O O . PRO A 1 72 ? -16.815 -30.659 34.165 1.00 63.34 72 PRO A O 1
ATOM 539 N N . PRO A 1 73 ? -16.540 -30.276 31.965 1.00 52.81 73 PRO A N 1
ATOM 540 C CA . PRO A 1 73 ? -16.782 -31.659 31.588 1.00 52.81 73 PRO A CA 1
ATOM 541 C C . PRO A 1 73 ? -15.593 -32.526 32.015 1.00 52.81 73 PRO A C 1
ATOM 543 O O . PRO A 1 73 ? -14.433 -32.235 31.724 1.00 52.81 73 PRO A O 1
ATOM 546 N N . SER A 1 74 ? -15.898 -33.598 32.739 1.00 55.81 74 SER A N 1
ATOM 547 C CA . SER A 1 74 ? -14.925 -34.609 33.143 1.00 55.81 74 SER A CA 1
ATOM 548 C C . SER A 1 74 ? -14.566 -35.513 31.958 1.00 55.81 74 SER A C 1
ATOM 550 O O . SER A 1 74 ? -15.452 -35.946 31.228 1.00 55.81 74 SER A O 1
ATOM 552 N N . ASN A 1 75 ? -13.278 -35.850 31.852 1.00 50.91 75 ASN A N 1
ATOM 553 C CA . ASN A 1 75 ? -12.678 -36.894 31.012 1.00 50.91 75 ASN A CA 1
ATOM 554 C C . ASN A 1 75 ? -12.737 -36.720 29.488 1.00 50.91 75 ASN A C 1
ATOM 556 O O . ASN A 1 75 ? -13.687 -37.149 28.844 1.00 50.91 75 ASN A O 1
ATOM 560 N N . LEU A 1 76 ? -11.605 -36.315 28.902 1.00 39.78 76 LEU A N 1
ATOM 561 C CA . LEU A 1 76 ? -11.165 -36.863 27.619 1.00 39.78 76 LEU A CA 1
ATOM 562 C C . LEU A 1 76 ? -9.672 -37.207 27.678 1.00 39.78 76 LEU A C 1
ATOM 564 O O . LEU A 1 76 ? -8.800 -36.360 27.859 1.00 39.78 76 LEU A O 1
ATOM 568 N N . THR A 1 77 ? -9.435 -38.507 27.569 1.00 56.00 77 THR A N 1
ATOM 569 C CA . THR A 1 77 ? -8.159 -39.207 27.491 1.00 56.00 77 THR A CA 1
ATOM 570 C C . THR A 1 77 ? -7.315 -38.686 26.328 1.00 56.00 77 THR A C 1
ATOM 572 O O . THR A 1 77 ? -7.764 -38.667 25.184 1.00 56.00 77 THR A O 1
ATOM 575 N N . TYR A 1 78 ? -6.072 -38.302 26.621 1.00 45.91 78 TYR A N 1
ATOM 576 C CA . TYR A 1 78 ? -5.055 -37.957 25.629 1.00 45.91 78 TYR A CA 1
ATOM 577 C C . TYR A 1 78 ? -4.669 -39.197 24.809 1.00 45.91 78 TYR A C 1
ATOM 579 O O . TYR A 1 78 ? -4.002 -40.103 25.307 1.00 45.91 78 TYR A O 1
ATOM 587 N N . GLY A 1 79 ? -5.083 -39.224 23.542 1.00 39.69 79 GLY A N 1
ATOM 588 C CA . GLY A 1 79 ? -4.567 -40.133 22.522 1.00 39.69 79 GLY A CA 1
ATOM 589 C C . GLY A 1 79 ? -3.419 -39.469 21.768 1.00 39.69 79 GLY A C 1
ATOM 590 O O . GLY A 1 79 ? -3.633 -38.536 21.001 1.00 39.69 79 GLY A O 1
ATOM 591 N N . SER A 1 80 ? -2.205 -39.950 22.018 1.00 53.94 80 SER A N 1
ATOM 592 C CA . SER A 1 80 ? -0.987 -39.625 21.277 1.00 53.94 80 SER A CA 1
ATOM 593 C C . SER A 1 80 ? -1.066 -40.183 19.854 1.00 53.94 80 SER A C 1
ATOM 595 O O . SER A 1 80 ? -1.267 -41.385 19.699 1.00 53.94 80 SER A O 1
ATOM 597 N N . LEU A 1 81 ? -0.865 -39.349 18.831 1.00 44.09 81 LEU A N 1
ATOM 598 C CA . LEU A 1 81 ? -0.549 -39.804 17.474 1.00 44.09 81 LEU A CA 1
ATOM 599 C C . LEU A 1 81 ? 0.535 -38.904 16.879 1.00 44.09 81 LEU A C 1
ATOM 601 O O . LEU A 1 81 ? 0.290 -37.772 16.463 1.00 44.09 81 LEU A O 1
ATOM 605 N N . SER A 1 82 ? 1.750 -39.440 16.900 1.00 52.50 82 SER A N 1
ATOM 606 C CA . SER A 1 82 ? 2.866 -39.046 16.058 1.00 52.50 82 SER A CA 1
ATOM 607 C C . SER A 1 82 ? 2.728 -39.677 14.666 1.00 52.50 82 SER A C 1
ATOM 609 O O . SER A 1 82 ? 2.046 -40.684 14.490 1.00 52.50 82 SER A O 1
ATOM 611 N N . ASP A 1 83 ? 3.459 -39.081 13.723 1.00 37.53 83 ASP A N 1
ATOM 612 C CA . ASP A 1 83 ? 3.912 -39.645 12.446 1.00 37.53 83 ASP A CA 1
ATOM 613 C C . ASP A 1 83 ? 2.916 -39.682 11.272 1.00 37.53 83 ASP A C 1
ATOM 615 O O . ASP A 1 83 ? 2.005 -40.500 11.222 1.00 37.53 83 ASP A O 1
ATOM 619 N N . SER A 1 84 ? 3.205 -38.891 10.224 1.00 49.53 84 SER A N 1
ATOM 620 C CA . SER A 1 84 ? 3.697 -39.420 8.929 1.00 49.53 84 SER A CA 1
ATOM 621 C C . SER A 1 84 ? 3.303 -38.608 7.680 1.00 49.53 84 SER A C 1
ATOM 623 O O . SER A 1 84 ? 2.135 -38.387 7.392 1.00 49.53 84 SER A O 1
ATOM 625 N N . MET A 1 85 ? 4.349 -38.323 6.891 1.00 41.31 85 MET A N 1
ATOM 626 C CA . MET A 1 85 ? 4.462 -38.406 5.422 1.00 41.31 85 MET A CA 1
ATOM 627 C C . MET A 1 85 ? 3.749 -37.387 4.510 1.00 41.31 85 MET A C 1
ATOM 629 O O . MET A 1 85 ? 2.562 -37.449 4.220 1.00 41.31 85 MET A O 1
ATOM 633 N N . SER A 1 86 ? 4.588 -36.511 3.947 1.00 44.12 86 SER A N 1
ATOM 634 C CA . SER A 1 86 ? 4.859 -36.344 2.511 1.00 44.12 86 SER A CA 1
ATOM 635 C C . SER A 1 86 ? 3.868 -36.916 1.481 1.00 44.12 86 SER A C 1
ATOM 637 O O . SER A 1 86 ? 3.668 -38.123 1.407 1.00 44.12 86 SER A O 1
ATOM 639 N N . SER A 1 87 ? 3.523 -36.065 0.506 1.00 44.91 87 SER A N 1
ATOM 640 C CA . SER A 1 87 ? 3.866 -36.221 -0.925 1.00 44.91 87 SER A CA 1
ATOM 641 C C . SER A 1 87 ? 2.699 -36.089 -1.918 1.00 44.91 87 SER A C 1
ATOM 643 O O . SER A 1 87 ? 1.674 -36.742 -1.796 1.00 44.91 87 SER A O 1
ATOM 645 N N . LEU A 1 88 ? 2.989 -35.298 -2.959 1.00 43.03 88 LEU A N 1
ATOM 646 C CA . LEU A 1 88 ? 2.570 -35.401 -4.365 1.00 43.03 88 LEU A CA 1
ATOM 647 C C . LEU A 1 88 ? 1.083 -35.340 -4.763 1.00 43.03 88 LEU A C 1
ATOM 649 O O . LEU A 1 88 ? 0.296 -36.241 -4.518 1.00 43.03 88 LEU A O 1
ATOM 653 N N . GLY A 1 89 ? 0.830 -34.379 -5.661 1.00 39.69 89 GLY A N 1
ATOM 654 C CA . GLY A 1 89 ? 0.214 -34.670 -6.956 1.00 39.69 89 GLY A CA 1
ATOM 655 C C . GLY A 1 89 ? -1.294 -34.472 -7.042 1.00 39.69 89 GLY A C 1
ATOM 656 O O . GLY A 1 89 ? -2.061 -35.224 -6.459 1.00 39.69 89 GLY A O 1
ATOM 657 N N . SER A 1 90 ? -1.730 -33.543 -7.894 1.00 44.81 90 SER A N 1
ATOM 658 C CA . SER A 1 90 ? -2.484 -33.903 -9.106 1.00 44.81 90 SER A CA 1
ATOM 659 C C . SER A 1 90 ? -2.912 -32.659 -9.877 1.00 44.81 90 SER A C 1
ATOM 661 O O . SER A 1 90 ? -3.520 -31.733 -9.347 1.00 44.81 90 SER A O 1
ATOM 663 N N . LEU A 1 91 ? -2.562 -32.673 -11.159 1.00 47.22 91 LEU A N 1
ATOM 664 C CA . LEU A 1 91 ? -3.076 -31.792 -12.193 1.00 47.22 91 LEU A CA 1
ATOM 665 C C . LEU A 1 91 ? -4.568 -32.086 -12.369 1.00 47.22 91 LEU A C 1
ATOM 667 O O . LEU A 1 91 ? -4.938 -33.232 -12.615 1.00 47.22 91 LEU A O 1
ATOM 671 N N . ILE A 1 92 ? -5.411 -31.063 -12.266 1.00 45.41 92 ILE A N 1
ATOM 672 C CA . ILE A 1 92 ? -6.835 -31.166 -12.593 1.00 45.41 92 ILE A CA 1
ATOM 673 C C . ILE A 1 92 ? -7.055 -30.505 -13.952 1.00 45.41 92 ILE A C 1
ATOM 675 O O . ILE A 1 92 ? -6.999 -29.284 -14.090 1.00 45.41 92 ILE A O 1
ATOM 679 N N . SER A 1 93 ? -7.269 -31.341 -14.966 1.00 46.72 93 SER A N 1
ATOM 680 C CA . SER A 1 93 ? -7.818 -30.957 -16.263 1.00 46.72 93 SER A CA 1
ATOM 681 C C . SER A 1 93 ? -9.311 -30.674 -16.102 1.00 46.72 93 SER A C 1
ATOM 683 O O . SER A 1 93 ? -10.079 -31.579 -15.790 1.00 46.72 93 SER A O 1
ATOM 685 N N . LEU A 1 94 ? -9.731 -29.428 -16.320 1.00 44.47 94 LEU A N 1
ATOM 686 C CA . LEU A 1 94 ? -11.144 -29.068 -16.426 1.00 44.47 94 LEU A CA 1
ATOM 687 C C . LEU A 1 94 ? -11.568 -29.149 -17.894 1.00 44.47 94 LEU A C 1
ATOM 689 O O . LEU A 1 94 ? -11.224 -28.297 -18.710 1.00 44.47 94 LEU A O 1
ATOM 693 N N . SER A 1 95 ? -12.299 -30.212 -18.214 1.00 47.19 95 SER A N 1
ATOM 694 C CA . SER A 1 95 ? -13.033 -30.392 -19.462 1.00 47.19 95 SER A CA 1
ATOM 695 C C . SER A 1 95 ? -14.317 -29.560 -19.437 1.00 47.19 95 SER A C 1
ATOM 697 O O . SER A 1 95 ? -15.202 -29.802 -18.614 1.00 47.19 95 SER A O 1
ATOM 699 N N . SER A 1 96 ? -14.433 -28.604 -20.356 1.00 47.62 96 SER A N 1
ATOM 700 C CA . SER A 1 96 ? -15.685 -27.916 -20.674 1.00 47.62 96 SER A CA 1
ATOM 701 C C . SER A 1 96 ? -16.683 -28.912 -21.263 1.00 47.62 96 SER A C 1
ATOM 703 O O . SER A 1 96 ? -16.388 -29.560 -22.263 1.00 47.62 96 SER A O 1
ATOM 705 N N . SER A 1 97 ? -17.848 -29.047 -20.632 1.00 47.97 97 SER A N 1
ATOM 706 C CA . SER A 1 97 ? -18.990 -29.780 -21.184 1.00 47.97 97 SER A CA 1
ATOM 707 C C . SER A 1 97 ? -20.120 -28.795 -21.453 1.00 47.97 97 SER A C 1
ATOM 709 O O . SER A 1 97 ? -20.579 -28.101 -20.543 1.00 47.97 97 SER A O 1
ATOM 711 N N . ASP A 1 98 ? -20.520 -28.737 -22.720 1.00 47.28 98 ASP A N 1
ATOM 712 C CA . ASP A 1 98 ? -21.696 -28.038 -23.222 1.00 47.28 98 ASP A CA 1
ATOM 713 C C . ASP A 1 98 ? -22.964 -28.523 -22.514 1.00 47.28 98 ASP A C 1
ATOM 715 O O . ASP A 1 98 ? -23.238 -29.721 -22.426 1.00 47.28 98 ASP A O 1
ATOM 719 N N . THR A 1 99 ? -23.760 -27.576 -22.024 1.00 47.38 99 THR A N 1
ATOM 720 C CA . THR A 1 99 ? -25.098 -27.826 -21.479 1.00 47.38 99 THR A CA 1
ATOM 721 C C . THR A 1 99 ? -26.128 -27.320 -22.479 1.00 47.38 99 THR A C 1
ATOM 723 O O . THR A 1 99 ? -26.441 -26.135 -22.557 1.00 47.38 99 THR A O 1
ATOM 726 N N . SER A 1 100 ? -26.648 -28.245 -23.282 1.00 50.16 100 SER A N 1
ATOM 727 C CA . SER A 1 100 ? -27.805 -28.035 -24.147 1.00 50.16 100 SER A CA 1
ATOM 728 C C . SER A 1 100 ? -29.092 -28.012 -23.320 1.00 50.16 100 SER A C 1
ATOM 730 O O . SER A 1 100 ? -29.391 -28.941 -22.570 1.00 50.16 100 SER A O 1
ATOM 732 N N . VAL A 1 101 ? -29.841 -26.925 -23.482 1.00 43.16 101 VAL A N 1
ATOM 733 C CA . VAL A 1 101 ? -31.110 -26.616 -22.821 1.00 43.16 101 VAL A CA 1
ATOM 734 C C . VAL A 1 101 ? -32.241 -27.401 -23.495 1.00 43.16 101 VAL A C 1
ATOM 736 O O . VAL A 1 101 ? -32.477 -27.225 -24.689 1.00 43.16 101 VAL A O 1
ATOM 739 N N . LEU A 1 102 ? -32.956 -28.238 -22.736 1.00 52.22 102 LEU A N 1
ATOM 740 C CA . LEU A 1 102 ? -34.249 -28.805 -23.130 1.00 52.22 102 LEU A CA 1
ATOM 741 C C . LEU A 1 102 ? -35.357 -28.130 -22.316 1.00 52.22 102 LEU A C 1
ATOM 743 O O . LEU A 1 102 ? -35.351 -28.159 -21.087 1.00 52.22 102 LEU A O 1
ATOM 747 N N . LEU A 1 103 ? -36.277 -27.489 -23.034 1.00 49.16 103 LEU A N 1
ATOM 748 C CA . LEU A 1 103 ? -37.528 -26.936 -22.528 1.00 49.16 103 LEU A CA 1
ATOM 749 C C . LEU A 1 103 ? -38.590 -28.035 -22.597 1.00 49.16 103 LEU A C 1
ATOM 751 O O . LEU A 1 103 ? -38.853 -28.531 -23.689 1.00 49.16 103 LEU A O 1
ATOM 755 N N . ASP A 1 104 ? -39.223 -28.356 -21.470 1.00 45.59 104 ASP A N 1
ATOM 756 C CA . ASP A 1 104 ? -40.441 -29.171 -21.434 1.00 45.59 104 ASP A CA 1
ATOM 757 C C . ASP A 1 104 ? -41.579 -28.434 -20.700 1.00 45.59 104 ASP A C 1
ATOM 759 O O . ASP A 1 104 ? -41.321 -27.610 -19.813 1.00 45.59 104 ASP A O 1
ATOM 763 N N . PRO A 1 105 ? -42.846 -28.676 -21.090 1.00 55.31 105 PRO A N 1
ATOM 764 C CA . PRO A 1 105 ? -43.984 -27.851 -20.718 1.00 55.31 105 PRO A CA 1
ATOM 765 C C . PRO A 1 105 ? -44.548 -28.219 -19.340 1.00 55.31 105 PRO A C 1
ATOM 767 O O . PRO A 1 105 ? -44.828 -29.375 -19.027 1.00 55.31 105 PRO A O 1
ATOM 770 N N . LEU A 1 106 ? -44.779 -27.187 -18.530 1.00 46.12 106 LEU A N 1
ATOM 771 C CA . LEU A 1 106 ? -45.421 -27.267 -17.221 1.00 46.12 106 LEU A CA 1
ATOM 772 C C . LEU A 1 106 ? -46.897 -27.672 -17.361 1.00 46.12 106 LEU A C 1
ATOM 774 O O . LEU A 1 106 ? -47.738 -26.877 -17.783 1.00 46.12 106 LEU A O 1
ATOM 778 N N . VAL A 1 107 ? -47.226 -28.898 -16.950 1.00 56.59 107 VAL A N 1
ATOM 779 C CA . VAL A 1 107 ? -48.606 -29.320 -16.678 1.00 56.59 107 VAL A CA 1
ATOM 780 C C . VAL A 1 107 ? -49.010 -28.769 -15.309 1.00 56.59 107 VAL A C 1
ATOM 782 O O . VAL A 1 107 ? -48.472 -29.162 -14.275 1.00 56.59 107 VAL A O 1
ATOM 785 N N . SER A 1 108 ? -49.952 -27.826 -15.318 1.00 55.00 108 SER A N 1
ATOM 786 C CA . SER A 1 108 ? -50.499 -27.173 -14.127 1.00 55.00 108 SER A CA 1
ATOM 787 C C . SER A 1 108 ? -51.493 -28.097 -13.419 1.00 55.00 108 SER A C 1
ATOM 789 O O . SER A 1 108 ? -52.648 -28.224 -13.825 1.00 55.00 108 SER A O 1
ATOM 791 N N . LEU A 1 109 ? -51.032 -28.765 -12.362 1.00 54.12 109 LEU A N 1
ATOM 792 C CA . LEU A 1 109 ? -51.883 -29.458 -11.397 1.00 54.12 109 LEU A CA 1
ATOM 793 C C . LEU A 1 109 ? -52.132 -28.505 -10.228 1.00 54.12 109 LEU A C 1
ATOM 795 O O . LEU A 1 109 ? -51.220 -28.236 -9.451 1.00 54.12 109 LEU A O 1
ATOM 799 N N . VAL A 1 110 ? -53.357 -27.984 -10.117 1.00 60.91 110 VAL A N 1
ATOM 800 C CA . VAL A 1 110 ? -53.792 -27.159 -8.981 1.00 60.91 110 VAL A CA 1
ATOM 801 C C . VAL A 1 110 ? -53.975 -28.080 -7.769 1.00 60.91 110 VAL A C 1
ATOM 803 O O . VAL A 1 110 ? -54.900 -28.897 -7.776 1.00 60.91 110 VAL A O 1
ATOM 806 N N . PRO A 1 111 ? -53.123 -27.996 -6.731 1.00 61.69 111 PRO A N 1
ATOM 807 C CA . PRO A 1 111 ? -53.268 -28.824 -5.544 1.00 61.69 111 PRO A CA 1
ATOM 808 C C . PRO A 1 111 ? -54.449 -28.312 -4.718 1.00 61.69 111 PRO A C 1
ATOM 810 O O . PRO A 1 111 ? -54.559 -27.117 -4.443 1.00 61.69 111 PRO A O 1
ATOM 813 N N . LEU A 1 112 ? -55.327 -29.223 -4.303 1.00 61.78 112 LEU A N 1
ATOM 814 C CA . LEU A 1 112 ? -56.414 -28.923 -3.378 1.00 61.78 112 LEU A CA 1
ATOM 815 C C . LEU A 1 112 ? -55.801 -28.600 -2.004 1.00 61.78 112 LEU A C 1
ATOM 817 O O . LEU A 1 112 ? -55.271 -29.485 -1.334 1.00 61.78 112 LEU A O 1
ATOM 821 N N . VAL A 1 113 ? -55.814 -27.320 -1.620 1.00 65.62 113 VAL A N 1
ATOM 822 C CA . VAL A 1 113 ? -55.210 -26.837 -0.370 1.00 65.62 113 VAL A CA 1
ATOM 823 C C . VAL A 1 113 ? -56.060 -27.319 0.813 1.00 65.62 113 VAL A C 1
ATOM 825 O O . VAL A 1 113 ? -57.235 -26.952 0.896 1.00 65.62 113 VAL A O 1
ATOM 828 N N . PRO A 1 114 ? -55.512 -28.143 1.724 1.00 77.19 114 PRO A N 1
ATOM 829 C CA . PRO A 1 114 ? -56.240 -28.577 2.906 1.00 77.19 114 PRO A CA 1
ATOM 830 C C . PRO A 1 114 ? -56.509 -27.390 3.847 1.00 77.19 114 PRO A C 1
ATOM 832 O O . PRO A 1 114 ? -55.727 -26.436 3.883 1.00 77.19 114 PRO A O 1
ATOM 835 N N . PRO A 1 115 ? -57.604 -27.433 4.624 1.00 74.06 115 PRO A N 1
ATOM 836 C CA . PRO A 1 115 ? -57.946 -26.373 5.563 1.00 74.06 115 PRO A CA 1
ATOM 837 C C . PRO A 1 115 ? -56.833 -26.185 6.601 1.00 74.06 115 PRO A C 1
ATOM 839 O O . PRO A 1 115 ? -56.407 -27.134 7.260 1.00 74.06 115 PRO A O 1
ATOM 842 N N . VAL A 1 116 ? -56.360 -24.941 6.718 1.00 71.75 116 VAL A N 1
ATOM 843 C CA . VAL A 1 116 ? -55.275 -24.544 7.621 1.00 71.75 116 VAL A CA 1
ATOM 844 C C . VAL A 1 116 ? -55.764 -24.662 9.070 1.00 71.75 116 VAL A C 1
ATOM 846 O O . VAL A 1 116 ? -56.760 -24.023 9.419 1.00 71.75 116 VAL A O 1
ATOM 849 N N . PRO A 1 117 ? -55.097 -25.461 9.922 1.00 76.38 117 PRO A N 1
ATOM 850 C CA . PRO A 1 117 ? -55.418 -25.544 11.341 1.00 76.38 117 PRO A CA 1
ATOM 851 C C . PRO A 1 117 ? -55.306 -24.173 12.008 1.00 76.38 117 PRO A C 1
ATOM 853 O O . PRO A 1 117 ? -54.391 -23.403 11.715 1.00 76.38 117 PRO A O 1
ATOM 856 N N . SER A 1 118 ? -56.226 -23.880 12.924 1.00 78.00 118 SER A N 1
ATOM 857 C CA . SER A 1 118 ? -56.248 -22.627 13.676 1.00 78.00 118 SER A CA 1
ATOM 858 C C . SER A 1 118 ? -54.911 -22.390 14.382 1.00 78.00 118 SER A C 1
ATOM 860 O O . SER A 1 118 ? -54.474 -23.208 15.194 1.00 78.00 118 SER A O 1
ATOM 862 N N . VAL A 1 119 ? -54.264 -21.268 14.057 1.00 76.44 119 VAL A N 1
ATOM 863 C CA . VAL A 1 119 ? -52.964 -20.887 14.616 1.00 76.44 119 VAL A CA 1
ATOM 864 C C . VAL A 1 119 ? -53.137 -20.613 16.114 1.00 76.44 119 VAL A C 1
ATOM 866 O O . VAL A 1 119 ? -53.985 -19.794 16.481 1.00 76.44 119 VAL A O 1
ATOM 869 N N . PRO A 1 120 ? -52.378 -21.290 16.993 1.00 82.62 120 PRO A N 1
ATOM 870 C CA . PRO A 1 120 ? -52.452 -21.044 18.424 1.00 82.62 120 PRO A CA 1
ATOM 871 C C . PRO A 1 120 ? -52.030 -19.602 18.751 1.00 82.62 120 PRO A C 1
ATOM 873 O O . PRO A 1 120 ? -51.228 -19.009 18.024 1.00 82.62 120 PRO A O 1
ATOM 876 N N . PRO A 1 121 ? -52.555 -19.026 19.844 1.00 80.38 121 PRO A N 1
ATOM 877 C CA . PRO A 1 121 ? -52.226 -17.667 20.250 1.00 80.38 121 PRO A CA 1
ATOM 878 C C . PRO A 1 121 ? -50.716 -17.519 20.462 1.00 80.38 121 PRO A C 1
ATOM 880 O O . PRO A 1 121 ? -50.095 -18.303 21.181 1.00 80.38 121 PRO A O 1
ATOM 883 N N . VAL A 1 122 ? -50.134 -16.513 19.803 1.00 76.81 122 VAL A N 1
ATOM 884 C CA . VAL A 1 122 ? -48.700 -16.223 19.866 1.00 76.81 122 VAL A CA 1
ATOM 885 C C . VAL A 1 122 ? -48.357 -15.791 21.296 1.00 76.81 122 VAL A C 1
ATOM 887 O O . VAL A 1 122 ? -48.956 -14.831 21.789 1.00 76.81 122 VAL A O 1
ATOM 890 N N . PRO A 1 123 ? -47.422 -16.477 21.978 1.00 82.56 123 PRO A N 1
ATOM 891 C CA . PRO A 1 123 ? -46.975 -16.082 23.305 1.00 82.56 123 PRO A CA 1
ATOM 892 C C . PRO A 1 123 ? -46.444 -14.649 23.291 1.00 82.56 123 PRO A C 1
ATOM 894 O O . PRO A 1 123 ? -45.741 -14.250 22.361 1.00 82.56 123 PRO A O 1
ATOM 897 N N . SER A 1 124 ? -46.765 -13.883 24.332 1.00 83.69 124 SER A N 1
ATOM 898 C CA . SER A 1 124 ? -46.296 -12.509 24.495 1.00 83.69 124 SER A CA 1
ATOM 899 C C . SER A 1 124 ? -44.771 -12.451 24.397 1.00 83.69 124 SER A C 1
ATOM 901 O O . SER A 1 124 ? -44.069 -13.076 25.194 1.00 83.69 124 SER A O 1
ATOM 903 N N . VAL A 1 125 ? -44.262 -11.710 23.410 1.00 81.81 125 VAL A N 1
ATOM 904 C CA . VAL A 1 125 ? -42.821 -11.543 23.202 1.00 81.81 125 VAL A CA 1
ATOM 905 C C . VAL A 1 125 ? -42.263 -10.735 24.379 1.00 81.81 125 VAL A C 1
ATOM 907 O O . VAL A 1 125 ? -42.766 -9.639 24.644 1.00 81.81 125 VAL A O 1
ATOM 910 N N . PRO A 1 126 ? -41.265 -11.254 25.114 1.00 86.88 126 PRO A N 1
ATOM 911 C CA . PRO A 1 126 ? -40.657 -10.520 26.212 1.00 86.88 126 PRO A CA 1
ATOM 912 C C . PRO A 1 126 ? -40.016 -9.218 25.703 1.00 86.88 126 PRO A C 1
ATOM 914 O O . PRO A 1 126 ? -39.581 -9.156 24.549 1.00 86.88 126 PRO A O 1
ATOM 917 N N . PRO A 1 127 ? -39.950 -8.172 26.544 1.00 86.62 127 PRO A N 1
ATOM 918 C CA . PRO A 1 127 ? -39.358 -6.896 26.164 1.00 86.62 127 PRO A CA 1
ATOM 919 C C . PRO A 1 127 ? -37.919 -7.097 25.679 1.00 86.62 127 PRO A C 1
ATOM 921 O O . PRO A 1 127 ? -37.100 -7.721 26.357 1.00 86.62 127 PRO A O 1
ATOM 924 N N . VAL A 1 128 ? -37.633 -6.581 24.483 1.00 84.06 128 VAL A N 1
ATOM 925 C CA . VAL A 1 128 ? -36.308 -6.668 23.865 1.00 84.06 128 VAL A CA 1
ATOM 926 C C . VAL A 1 128 ? -35.327 -5.874 24.734 1.00 84.06 128 VAL A C 1
ATOM 928 O O . VAL A 1 128 ? -35.607 -4.710 25.038 1.00 84.06 128 VAL A O 1
ATOM 931 N N . PRO A 1 129 ? -34.205 -6.472 25.170 1.00 89.56 129 PRO A N 1
ATOM 932 C CA . PRO A 1 129 ? -33.212 -5.762 25.963 1.00 89.56 129 PRO A CA 1
ATOM 933 C C . PRO A 1 129 ? -32.664 -4.549 25.190 1.00 89.56 129 PRO A C 1
ATOM 935 O O . PRO A 1 129 ? -32.645 -4.569 23.956 1.00 89.56 129 PRO A O 1
ATOM 938 N N . PRO A 1 130 ? -32.209 -3.492 25.890 1.00 88.50 130 PRO A N 1
ATOM 939 C CA . PRO A 1 130 ? -31.642 -2.312 25.248 1.00 88.50 130 PRO A CA 1
ATOM 940 C C . PRO A 1 130 ? -30.511 -2.718 24.301 1.00 88.50 130 PRO A C 1
ATOM 942 O O . PRO A 1 130 ? -29.576 -3.410 24.708 1.00 88.50 130 PRO A O 1
ATOM 945 N N . VAL A 1 131 ? -30.604 -2.303 23.036 1.00 86.69 131 VAL A N 1
ATOM 946 C CA . VAL A 1 131 ? -29.551 -2.558 22.049 1.00 86.69 131 VAL A CA 1
ATOM 947 C C . VAL A 1 131 ? -28.298 -1.803 22.507 1.00 86.69 131 VAL A C 1
ATOM 949 O O . VAL A 1 131 ? -28.388 -0.593 22.738 1.00 86.69 131 VAL A O 1
ATOM 952 N N . PRO A 1 132 ? -27.146 -2.476 22.683 1.00 86.81 132 PRO A N 1
ATOM 953 C CA . PRO A 1 132 ? -25.918 -1.799 23.069 1.00 86.81 132 PRO A CA 1
ATOM 954 C C . PR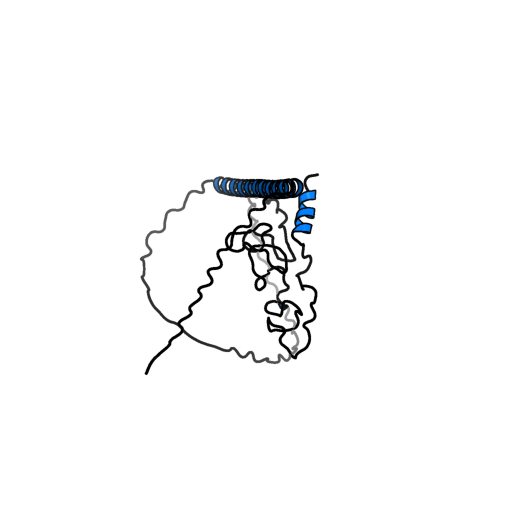O A 1 132 ? -25.550 -0.742 22.015 1.00 86.81 132 PRO A C 1
ATOM 956 O O . PRO A 1 132 ? -25.828 -0.944 20.828 1.00 86.81 132 PRO A O 1
ATOM 959 N N . PRO A 1 133 ? -24.940 0.387 22.419 1.00 83.75 133 PRO A N 1
ATOM 960 C CA . PRO A 1 133 ? -24.526 1.422 21.483 1.00 83.75 133 PRO A CA 1
ATOM 961 C C . PRO A 1 133 ? -23.611 0.809 20.421 1.00 83.75 133 PRO A C 1
ATOM 963 O O . PRO A 1 133 ? -22.611 0.165 20.742 1.00 83.75 133 PRO A O 1
ATOM 966 N N . VAL A 1 134 ? -23.989 0.979 19.152 1.00 83.00 134 VAL A N 1
ATOM 967 C CA . VAL A 1 134 ? -23.194 0.505 18.018 1.00 83.00 134 VAL A CA 1
ATOM 968 C C . VAL A 1 134 ? -21.840 1.214 18.090 1.00 83.00 134 VAL A C 1
ATOM 970 O O . VAL A 1 134 ? -21.826 2.446 18.137 1.00 83.00 134 VAL A O 1
ATOM 973 N N . PRO A 1 135 ? -20.713 0.481 18.125 1.00 73.12 135 PRO A N 1
ATOM 974 C CA . PRO A 1 135 ? -19.396 1.095 18.130 1.00 73.12 135 PRO A CA 1
ATOM 975 C C . PRO A 1 135 ? -19.282 2.047 16.943 1.00 73.12 135 PRO A C 1
ATOM 977 O O . PRO A 1 135 ? -19.521 1.643 15.803 1.00 73.12 135 PRO A O 1
ATOM 980 N N . SER A 1 136 ? -18.935 3.307 17.208 1.00 69.44 136 SER A N 1
ATOM 981 C CA . SER A 1 136 ? -18.622 4.270 16.158 1.00 69.44 136 SER A CA 1
ATOM 982 C C . SER A 1 136 ? -17.525 3.671 15.290 1.00 69.44 136 SER A C 1
ATOM 984 O O . SER A 1 136 ? -16.397 3.478 15.745 1.00 69.44 136 SER A O 1
ATOM 986 N N . VAL A 1 137 ? -17.875 3.314 14.056 1.00 71.56 137 VAL A N 1
ATOM 987 C CA . VAL A 1 137 ? -16.931 2.757 13.092 1.00 71.56 137 VAL A CA 1
ATOM 988 C C . VAL A 1 137 ? -15.945 3.870 12.773 1.00 71.56 137 VAL A C 1
ATOM 990 O O . VAL A 1 137 ? -16.252 4.776 11.998 1.00 71.56 137 VAL A O 1
ATOM 993 N N . LEU A 1 138 ? -14.782 3.845 13.424 1.00 67.12 138 LEU A N 1
ATOM 994 C CA . LEU A 1 138 ? -13.700 4.753 13.081 1.00 67.12 138 LEU A CA 1
ATOM 995 C C . LEU A 1 138 ? -13.399 4.570 11.587 1.00 67.12 138 LEU A C 1
ATOM 997 O O . LEU A 1 138 ? -13.289 3.428 11.127 1.00 67.12 138 LEU A O 1
ATOM 1001 N N . PRO A 1 139 ? -13.302 5.662 10.811 1.00 73.06 139 PRO A N 1
ATOM 1002 C CA . PRO A 1 139 ? -13.050 5.568 9.385 1.00 73.06 139 PRO A CA 1
ATOM 1003 C C . PRO A 1 139 ? -11.709 4.866 9.171 1.00 73.06 139 PRO A C 1
ATOM 1005 O O . PRO A 1 139 ? -10.654 5.381 9.541 1.00 73.06 139 PRO A O 1
ATOM 1008 N N . PHE A 1 140 ? -11.753 3.664 8.594 1.00 82.12 140 PHE A N 1
ATOM 1009 C CA . PHE A 1 140 ? -10.549 2.931 8.228 1.00 82.12 140 PHE A CA 1
ATOM 1010 C C . PHE A 1 140 ? -9.768 3.760 7.212 1.00 82.12 140 PHE A C 1
ATOM 1012 O O . PHE A 1 140 ? -10.226 4.002 6.095 1.00 82.12 140 PHE A O 1
ATOM 1019 N N . ILE A 1 141 ? -8.582 4.207 7.616 1.00 87.12 141 ILE A N 1
ATOM 1020 C CA . ILE A 1 141 ? -7.684 4.956 6.748 1.00 87.12 141 ILE A CA 1
ATOM 1021 C C . ILE A 1 141 ? -7.123 3.981 5.720 1.00 87.12 141 ILE A C 1
ATOM 1023 O O . ILE A 1 141 ? -6.437 3.024 6.076 1.00 87.12 141 ILE A O 1
ATOM 1027 N N . CYS A 1 142 ? -7.402 4.219 4.444 1.00 92.06 142 CYS A N 1
ATOM 1028 C CA . CYS A 1 142 ? -6.910 3.396 3.348 1.00 92.06 142 CYS A CA 1
ATOM 1029 C C . CYS A 1 142 ? -5.898 4.177 2.514 1.00 92.06 142 CYS A C 1
ATOM 1031 O O . CYS A 1 142 ? -6.080 5.351 2.208 1.00 92.06 142 CYS A O 1
ATOM 1033 N N . THR A 1 143 ? -4.823 3.496 2.132 1.00 94.44 143 THR A N 1
ATOM 1034 C CA . THR A 1 143 ? -3.765 4.052 1.268 1.00 94.44 143 THR A CA 1
ATOM 1035 C C . THR A 1 143 ? -4.069 3.895 -0.216 1.00 94.44 143 THR A C 1
ATOM 1037 O O . THR A 1 143 ? -3.544 4.634 -1.038 1.00 94.44 143 THR A O 1
ATOM 1040 N N . SER A 1 144 ? -4.924 2.937 -0.551 1.00 95.25 144 SER A N 1
ATOM 1041 C CA . SER A 1 144 ? -5.576 2.743 -1.844 1.00 95.25 144 SER A CA 1
ATOM 1042 C C . SER A 1 144 ? -6.808 1.863 -1.625 1.00 95.25 144 SER A C 1
ATOM 1044 O O . SER A 1 144 ? -7.031 1.370 -0.512 1.00 95.25 144 SER A O 1
ATOM 1046 N N . GLU A 1 145 ? -7.611 1.646 -2.663 1.00 94.69 145 GLU A N 1
ATOM 1047 C CA . GLU A 1 145 ? -8.779 0.765 -2.605 1.00 94.69 145 GLU A CA 1
ATOM 1048 C C . GLU A 1 145 ? -8.430 -0.622 -2.026 1.00 94.69 145 GLU A C 1
ATOM 1050 O O . GLU A 1 145 ? -7.544 -1.330 -2.514 1.00 94.69 145 GLU A O 1
ATOM 1055 N N . GLY A 1 146 ? -9.104 -0.990 -0.930 1.00 91.75 146 GLY A N 1
ATOM 1056 C CA . GLY A 1 146 ? -8.898 -2.264 -0.234 1.00 91.75 146 GLY A CA 1
ATOM 1057 C C . GLY A 1 146 ? -7.539 -2.422 0.464 1.00 91.75 146 GLY A C 1
ATOM 1058 O O . GLY A 1 146 ? -7.205 -3.532 0.875 1.00 91.75 146 GLY A O 1
ATOM 1059 N N . THR A 1 147 ? -6.745 -1.353 0.601 1.00 93.44 147 THR A N 1
ATOM 1060 C CA . THR A 1 147 ? -5.424 -1.399 1.249 1.00 93.44 147 THR A CA 1
ATOM 1061 C C . THR A 1 147 ? -5.412 -0.529 2.510 1.00 93.44 147 THR A C 1
ATOM 1063 O O . THR A 1 147 ? -5.016 0.645 2.442 1.00 93.44 147 THR A O 1
ATOM 1066 N N . PRO A 1 148 ? -5.839 -1.076 3.666 1.00 91.69 148 PRO A N 1
ATOM 1067 C CA . PRO A 1 148 ? -5.855 -0.331 4.916 1.00 91.69 148 PRO A CA 1
ATOM 1068 C C . PRO A 1 148 ? -4.432 0.054 5.321 1.00 91.69 148 PRO A C 1
ATOM 1070 O O . PRO A 1 148 ? -3.491 -0.739 5.203 1.00 91.69 148 PRO A O 1
ATOM 1073 N N . LEU A 1 149 ? -4.283 1.278 5.817 1.00 89.56 149 LEU A N 1
ATOM 1074 C CA . LEU A 1 149 ? -3.085 1.704 6.514 1.00 89.56 149 LEU A CA 1
ATOM 1075 C C . LEU A 1 149 ? -3.024 0.905 7.819 1.00 89.56 149 LEU A C 1
ATOM 1077 O O . LEU A 1 149 ? -3.861 1.073 8.703 1.00 89.56 149 LEU A O 1
ATOM 1081 N N . SER A 1 150 ? -2.076 -0.025 7.913 1.00 81.62 150 SER A N 1
ATOM 1082 C CA . SER A 1 150 ? -1.951 -0.900 9.075 1.00 81.62 150 SER A CA 1
ATOM 1083 C C . SER A 1 150 ? -0.501 -1.051 9.488 1.00 81.62 150 SER A C 1
ATOM 1085 O O . SER A 1 150 ? 0.403 -1.127 8.652 1.00 81.62 150 SER A O 1
ATOM 1087 N N . THR A 1 151 ? -0.310 -1.253 10.787 1.00 67.25 151 THR A N 1
ATOM 1088 C CA . THR A 1 151 ? 0.968 -1.618 11.403 1.00 67.25 151 THR A CA 1
ATOM 1089 C 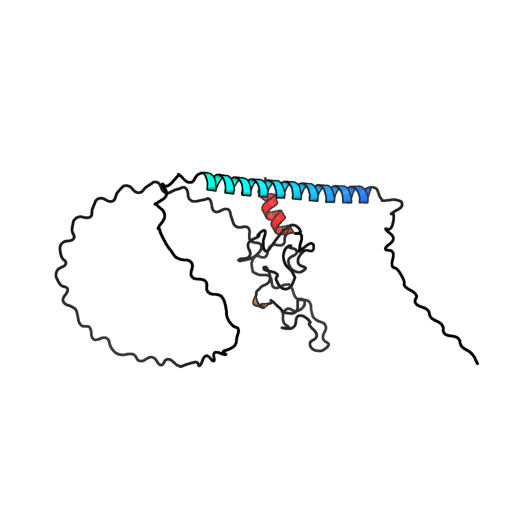C . THR A 1 151 ? 1.449 -3.022 11.017 1.00 67.25 151 THR A C 1
ATOM 1091 O O . THR A 1 151 ? 2.337 -3.571 11.650 1.00 67.25 151 THR A O 1
ATOM 1094 N N . ARG A 1 152 ? 0.888 -3.683 10.004 1.00 72.06 152 ARG A N 1
ATOM 1095 C CA . ARG A 1 152 ? 1.398 -4.983 9.535 1.00 72.06 152 ARG A CA 1
ATOM 1096 C C . ARG A 1 152 ? 1.907 -4.941 8.107 1.00 72.06 152 ARG A C 1
ATOM 1098 O O . ARG A 1 152 ? 2.808 -5.698 7.774 1.00 72.06 152 ARG A O 1
ATOM 1105 N N . THR A 1 153 ? 1.350 -4.070 7.275 1.00 71.06 153 THR A N 1
ATOM 1106 C CA . THR A 1 153 ? 1.530 -4.149 5.819 1.00 71.06 153 THR A CA 1
ATOM 1107 C C . THR A 1 153 ? 1.883 -2.818 5.170 1.00 71.06 153 THR A C 1
ATOM 1109 O O . THR A 1 153 ? 2.483 -2.821 4.094 1.00 71.06 153 THR A O 1
ATOM 1112 N N . ASN A 1 154 ? 1.522 -1.686 5.787 1.00 77.00 154 ASN A N 1
ATOM 1113 C CA . ASN A 1 154 ? 1.711 -0.383 5.168 1.00 77.00 154 ASN A CA 1
ATOM 1114 C C . ASN A 1 154 ? 1.896 0.724 6.214 1.00 77.00 154 ASN A C 1
ATOM 1116 O O . ASN A 1 154 ? 0.929 1.171 6.832 1.00 77.00 154 ASN A O 1
ATOM 1120 N N . TRP A 1 155 ? 3.145 1.145 6.415 1.00 83.50 155 TRP A N 1
ATOM 1121 C CA . TRP A 1 155 ? 3.545 2.051 7.491 1.00 83.50 155 TRP A CA 1
ATOM 1122 C C . TRP A 1 155 ? 4.001 3.408 6.946 1.00 83.50 155 TRP A C 1
ATOM 1124 O O . TRP A 1 155 ? 4.655 3.478 5.908 1.00 83.50 155 TRP A O 1
ATOM 1134 N N . ILE A 1 156 ? 3.709 4.490 7.673 1.00 85.81 156 ILE A N 1
ATOM 1135 C CA . ILE A 1 156 ? 4.244 5.834 7.373 1.00 85.81 156 ILE A CA 1
ATOM 1136 C C . ILE A 1 156 ? 5.679 5.987 7.907 1.00 85.81 156 ILE A C 1
ATOM 1138 O O . ILE A 1 156 ? 6.458 6.767 7.369 1.00 85.81 156 ILE A O 1
ATOM 1142 N N . ALA A 1 157 ? 6.040 5.223 8.941 1.00 84.62 157 ALA A N 1
ATOM 1143 C CA . ALA A 1 157 ? 7.343 5.272 9.595 1.00 84.62 157 ALA A CA 1
ATOM 1144 C C . ALA A 1 157 ? 8.129 3.959 9.404 1.00 84.62 157 ALA A C 1
ATOM 1146 O O . ALA A 1 157 ? 7.507 2.902 9.248 1.00 84.62 157 ALA A O 1
ATOM 1147 N N . PRO A 1 158 ? 9.475 3.999 9.447 1.00 85.81 158 PRO A N 1
ATOM 1148 C CA . PRO A 1 158 ? 10.310 2.807 9.349 1.00 85.81 158 PRO A CA 1
ATOM 1149 C C . PRO A 1 158 ? 9.995 1.777 10.433 1.00 85.81 158 PRO A C 1
ATOM 1151 O O . PRO A 1 158 ? 9.699 2.129 11.576 1.00 85.81 158 PRO A O 1
ATOM 1154 N N . ILE A 1 159 ? 10.156 0.499 10.091 1.00 80.88 159 ILE A N 1
ATOM 1155 C CA . ILE A 1 159 ? 10.099 -0.609 11.052 1.00 80.88 159 ILE A CA 1
ATOM 1156 C C . ILE A 1 159 ? 11.375 -1.425 11.005 1.00 80.88 159 ILE A C 1
ATOM 1158 O O . ILE A 1 159 ? 12.086 -1.404 10.007 1.00 80.88 159 ILE A O 1
ATOM 1162 N N . SER A 1 160 ? 11.675 -2.145 12.085 1.00 81.44 160 SER A N 1
ATOM 1163 C CA . SER A 1 160 ? 12.967 -2.814 12.290 1.00 81.44 160 SER A CA 1
ATOM 1164 C C . SER A 1 160 ? 13.473 -3.587 11.064 1.00 81.44 160 SER A C 1
ATOM 1166 O O . SER A 1 160 ? 14.625 -3.408 10.667 1.00 81.44 160 SER A O 1
ATOM 1168 N N . SER A 1 161 ? 12.613 -4.395 10.437 1.00 84.81 161 SER A N 1
ATOM 1169 C CA . SER A 1 161 ? 12.933 -5.197 9.249 1.00 84.81 161 SER A CA 1
ATOM 1170 C C . SER A 1 161 ? 12.841 -4.439 7.920 1.00 84.81 161 SER A C 1
ATOM 1172 O O . SER A 1 161 ? 13.414 -4.887 6.930 1.00 84.81 161 SER A O 1
ATOM 1174 N N . TYR A 1 162 ? 12.169 -3.287 7.886 1.00 87.06 162 TYR A N 1
ATOM 1175 C CA . TYR A 1 162 ? 11.992 -2.452 6.696 1.00 87.06 162 TYR A CA 1
ATOM 1176 C C . TYR A 1 162 ? 12.402 -1.014 7.014 1.00 87.06 162 TYR A C 1
ATOM 1178 O O . TYR A 1 162 ? 11.565 -0.144 7.267 1.00 87.06 162 TYR A O 1
ATOM 1186 N N . LYS A 1 163 ? 13.722 -0.793 7.028 1.00 91.19 163 LYS A N 1
ATOM 1187 C CA . LYS A 1 163 ? 14.335 0.521 7.274 1.00 91.19 163 LYS A CA 1
ATOM 1188 C C . LYS A 1 163 ? 14.164 1.485 6.105 1.00 91.19 163 LYS A C 1
ATOM 1190 O O . LYS A 1 163 ? 14.158 2.690 6.317 1.00 91.19 163 LYS A O 1
ATOM 1195 N N . GLU A 1 164 ? 14.037 0.952 4.895 1.00 94.25 164 GLU A N 1
ATOM 1196 C CA . GLU A 1 164 ? 13.836 1.734 3.680 1.00 94.25 164 GLU A CA 1
ATOM 1197 C C . GLU A 1 164 ? 12.372 1.671 3.235 1.00 94.25 164 GLU A C 1
ATOM 1199 O O . GLU A 1 164 ? 11.735 0.616 3.359 1.00 94.25 164 GLU A O 1
ATOM 1204 N N . PRO A 1 165 ? 11.823 2.783 2.719 1.00 94.75 165 PRO A N 1
ATOM 1205 C CA . PRO A 1 165 ? 10.483 2.782 2.170 1.00 94.75 165 PRO A CA 1
ATOM 1206 C C . PRO A 1 165 ? 10.457 1.998 0.857 1.00 94.75 165 PRO A C 1
ATOM 1208 O O . PRO A 1 165 ? 11.437 1.920 0.114 1.00 94.75 165 PRO A O 1
ATOM 1211 N N . CYS A 1 166 ? 9.294 1.453 0.525 1.00 95.19 166 CYS A N 1
ATOM 1212 C CA . CYS A 1 166 ? 9.073 0.811 -0.757 1.00 95.19 166 CYS A CA 1
ATOM 1213 C C . CYS A 1 166 ? 9.348 1.795 -1.901 1.00 95.19 166 CYS A C 1
ATOM 1215 O O . CYS A 1 166 ? 8.696 2.832 -2.007 1.00 95.19 166 CYS A O 1
ATOM 1217 N N . HIS A 1 167 ? 10.246 1.435 -2.821 1.00 94.00 167 HIS A N 1
ATOM 1218 C CA . HIS A 1 167 ? 10.616 2.288 -3.960 1.00 94.00 167 HIS A CA 1
ATOM 1219 C C . HIS A 1 167 ? 9.471 2.612 -4.937 1.00 94.00 167 HIS A C 1
ATOM 1221 O O . HIS A 1 167 ? 9.665 3.409 -5.853 1.00 94.00 167 HIS A O 1
ATOM 1227 N N . LEU A 1 168 ? 8.305 1.968 -4.800 1.00 95.12 168 LEU A N 1
ATOM 1228 C CA . LEU A 1 168 ? 7.111 2.318 -5.571 1.00 95.12 168 LEU A CA 1
ATOM 1229 C C . LEU A 1 168 ? 6.243 3.319 -4.825 1.00 95.12 168 LEU A C 1
ATOM 1231 O O . LEU A 1 168 ? 6.019 4.414 -5.322 1.00 95.12 168 LEU A O 1
ATOM 1235 N N . CYS A 1 169 ? 5.714 2.914 -3.670 1.00 96.00 169 CYS A N 1
ATOM 1236 C CA . CYS A 1 169 ? 4.655 3.655 -2.988 1.00 96.00 169 CYS A CA 1
ATOM 1237 C C . CYS A 1 169 ? 5.144 4.525 -1.826 1.00 96.00 169 CYS A C 1
ATOM 1239 O O . CYS A 1 169 ? 4.327 5.208 -1.222 1.00 96.00 169 CYS A O 1
ATOM 1241 N N . GLU A 1 170 ? 6.442 4.494 -1.512 1.00 96.12 170 GLU A N 1
ATOM 1242 C CA . GLU A 1 170 ? 7.099 5.288 -0.462 1.00 96.12 170 GLU A CA 1
ATOM 1243 C C . GLU A 1 170 ? 6.653 4.970 0.980 1.00 96.12 170 GLU A C 1
ATOM 1245 O O . GLU A 1 170 ? 7.136 5.585 1.925 1.00 96.12 170 GLU A O 1
ATOM 1250 N N . TYR A 1 171 ? 5.788 3.975 1.176 1.00 95.38 171 TYR A N 1
ATOM 1251 C CA . TYR A 1 171 ? 5.443 3.454 2.497 1.00 95.38 171 TYR A CA 1
ATOM 1252 C C . TYR A 1 171 ? 6.407 2.349 2.949 1.00 95.38 171 TYR A C 1
ATOM 1254 O O . TYR A 1 171 ? 7.002 1.642 2.133 1.00 95.38 171 TYR A O 1
ATOM 1262 N N . PHE A 1 172 ? 6.519 2.155 4.259 1.00 94.12 172 PHE A N 1
ATOM 1263 C CA . PHE A 1 172 ? 7.358 1.137 4.887 1.00 94.12 172 PHE A CA 1
ATOM 1264 C C . PHE A 1 172 ? 6.600 -0.176 5.146 1.00 94.12 172 PHE A C 1
ATOM 1266 O O . PHE A 1 172 ? 5.371 -0.259 5.062 1.00 94.12 172 PHE A O 1
ATOM 1273 N N . GLY A 1 173 ? 7.360 -1.214 5.501 1.00 92.56 173 GLY A N 1
ATOM 1274 C CA . GLY A 1 173 ? 6.840 -2.517 5.928 1.00 92.56 173 GLY A CA 1
ATOM 1275 C C . GLY A 1 173 ? 6.672 -3.557 4.822 1.00 92.56 173 GLY A C 1
ATOM 1276 O O . GLY A 1 173 ? 6.197 -4.657 5.088 1.00 92.56 173 GLY A O 1
ATOM 1277 N N . HIS A 1 174 ? 7.062 -3.236 3.591 1.00 93.12 174 HIS A N 1
ATOM 1278 C CA . HIS A 1 174 ? 7.028 -4.170 2.471 1.00 93.12 174 HIS A CA 1
ATOM 1279 C C . HIS A 1 174 ? 8.101 -3.829 1.429 1.00 93.12 174 HIS A C 1
ATOM 1281 O O . HIS A 1 174 ? 8.646 -2.727 1.404 1.00 93.12 174 HIS A O 1
ATOM 1287 N N . GLY A 1 175 ? 8.402 -4.786 0.549 1.00 92.06 175 GLY A N 1
ATOM 1288 C CA . GLY A 1 175 ? 9.333 -4.591 -0.561 1.00 92.06 175 GLY A CA 1
ATOM 1289 C C . GLY A 1 175 ? 8.620 -4.315 -1.884 1.00 92.06 175 GLY A C 1
ATOM 1290 O O . GLY A 1 175 ? 7.405 -4.464 -2.004 1.00 92.06 175 GLY A O 1
ATOM 1291 N N . LEU A 1 176 ? 9.403 -4.004 -2.921 1.00 90.94 176 LEU A N 1
ATOM 1292 C CA . LEU A 1 176 ? 8.927 -3.774 -4.293 1.00 90.94 176 LEU A CA 1
ATOM 1293 C C . LEU A 1 176 ? 7.943 -4.854 -4.786 1.00 90.94 176 LEU A C 1
ATOM 1295 O O . LEU A 1 176 ? 6.920 -4.548 -5.389 1.00 90.94 176 LEU A O 1
ATOM 1299 N N . ASN A 1 177 ? 8.260 -6.121 -4.513 1.00 89.69 177 ASN A N 1
ATOM 1300 C CA . ASN A 1 177 ? 7.522 -7.275 -5.034 1.00 89.69 177 ASN A CA 1
ATOM 1301 C C . ASN A 1 177 ? 6.256 -7.611 -4.240 1.00 89.69 177 ASN A C 1
ATOM 1303 O O . ASN A 1 177 ? 5.466 -8.437 -4.680 1.00 89.69 177 ASN A O 1
ATOM 1307 N N . THR A 1 178 ? 6.096 -7.021 -3.060 1.00 92.94 178 THR A N 1
ATOM 1308 C CA . THR A 1 178 ? 4.978 -7.282 -2.149 1.00 92.94 178 THR A CA 1
ATOM 1309 C C . THR A 1 178 ? 4.199 -6.005 -1.860 1.00 92.94 178 THR A C 1
ATOM 1311 O O . THR A 1 178 ? 3.513 -5.916 -0.847 1.00 92.94 178 THR A O 1
ATOM 1314 N N . CYS A 1 179 ? 4.316 -5.002 -2.738 1.00 94.94 179 CYS A N 1
ATOM 1315 C CA . CYS A 1 179 ? 3.655 -3.721 -2.558 1.00 94.94 179 CYS A CA 1
ATOM 1316 C C . CYS A 1 179 ? 2.131 -3.892 -2.597 1.00 94.94 179 CYS A C 1
ATOM 1318 O O . CYS A 1 179 ? 1.586 -4.213 -3.655 1.00 94.94 179 CYS A O 1
ATOM 1320 N N . PRO A 1 180 ? 1.420 -3.642 -1.483 1.00 95.88 180 PRO A N 1
ATOM 1321 C CA . PRO A 1 180 ? -0.016 -3.879 -1.415 1.00 95.88 180 PRO A CA 1
ATOM 1322 C C . PRO A 1 180 ? -0.818 -2.828 -2.197 1.00 95.88 180 PRO A C 1
ATOM 1324 O O . PRO A 1 180 ? -1.978 -3.065 -2.521 1.00 95.88 180 PRO A O 1
ATOM 1327 N N . ASN A 1 181 ? -0.199 -1.689 -2.527 1.00 96.62 181 ASN A N 1
ATOM 1328 C CA . ASN A 1 181 ? -0.791 -0.626 -3.342 1.00 96.62 181 ASN A CA 1
ATOM 1329 C C . ASN A 1 181 ? -0.658 -0.868 -4.850 1.00 96.62 181 ASN A C 1
ATOM 1331 O O . ASN A 1 181 ? -1.286 -0.155 -5.631 1.00 96.62 181 ASN A O 1
ATOM 1335 N N . LEU A 1 182 ? 0.158 -1.837 -5.278 1.00 97.00 182 LEU A N 1
ATOM 1336 C CA . LEU A 1 182 ? 0.283 -2.206 -6.685 1.00 97.00 182 LEU A CA 1
ATOM 1337 C C . LEU A 1 182 ? -0.943 -3.021 -7.113 1.00 97.00 182 LEU A C 1
ATOM 1339 O O . LEU A 1 182 ? -1.430 -3.869 -6.361 1.00 97.00 182 LEU A O 1
ATOM 1343 N N . HIS A 1 183 ? -1.440 -2.784 -8.324 1.00 97.25 183 HIS A N 1
ATOM 1344 C CA . HIS A 1 183 ? -2.519 -3.598 -8.868 1.00 97.25 183 HIS A CA 1
ATOM 1345 C C . HIS A 1 183 ? -2.028 -5.052 -9.074 1.00 97.25 183 HIS A C 1
ATOM 1347 O O . HIS A 1 183 ? -0.938 -5.252 -9.624 1.00 97.25 183 HIS A O 1
ATOM 1353 N N . PRO A 1 184 ? -2.782 -6.077 -8.623 1.00 95.69 184 PRO A N 1
ATOM 1354 C CA . PRO A 1 184 ? -2.305 -7.465 -8.550 1.00 95.69 184 PRO A CA 1
ATOM 1355 C C . PRO A 1 184 ? -1.840 -8.023 -9.900 1.00 95.69 184 PRO A C 1
ATOM 1357 O O . PRO A 1 184 ? -0.833 -8.726 -9.951 1.00 95.69 184 PRO A O 1
ATOM 1360 N N . ASP A 1 185 ? -2.482 -7.615 -10.997 1.00 96.31 185 ASP A N 1
ATOM 1361 C CA . ASP A 1 185 ? -2.114 -7.988 -12.372 1.00 96.31 185 ASP A CA 1
ATOM 1362 C C . ASP A 1 185 ? -0.695 -7.577 -12.785 1.00 96.31 185 ASP A C 1
ATOM 1364 O O . ASP A 1 185 ? -0.190 -8.030 -13.814 1.00 96.31 185 ASP A O 1
ATOM 1368 N N . PHE A 1 186 ? -0.047 -6.690 -12.029 1.00 95.56 186 PHE A N 1
ATOM 1369 C CA . PHE A 1 186 ? 1.314 -6.223 -12.288 1.00 95.56 186 PHE A CA 1
ATOM 1370 C C . PHE A 1 186 ? 2.334 -6.770 -11.287 1.00 95.56 186 PHE A C 1
ATOM 1372 O O . PHE A 1 186 ? 3.526 -6.469 -11.400 1.00 95.56 186 PHE A O 1
ATOM 1379 N N . SER A 1 187 ? 1.899 -7.606 -10.341 1.00 93.44 187 SER A N 1
ATOM 1380 C CA . SER A 1 187 ? 2.797 -8.288 -9.415 1.00 93.44 187 SER A CA 1
ATOM 1381 C C . SER A 1 187 ? 3.752 -9.215 -10.172 1.00 93.44 187 SER A C 1
ATOM 1383 O O . SER A 1 187 ? 3.351 -9.973 -11.053 1.00 93.44 187 SER A O 1
ATOM 1385 N N . GLY A 1 188 ? 5.047 -9.123 -9.864 1.00 90.94 188 GLY A N 1
ATOM 1386 C CA . GLY A 1 188 ? 6.096 -9.918 -10.512 1.00 90.94 188 GLY A CA 1
ATOM 1387 C C . GLY A 1 188 ? 6.546 -9.430 -11.895 1.00 90.94 188 GLY A C 1
ATOM 1388 O O . GLY A 1 188 ? 7.564 -9.919 -12.381 1.00 90.94 188 GLY A O 1
ATOM 1389 N N . LYS A 1 189 ? 5.868 -8.441 -12.494 1.00 92.94 189 LYS A N 1
ATOM 1390 C CA . LYS A 1 189 ? 6.275 -7.841 -13.773 1.00 92.94 189 LYS A CA 1
ATOM 1391 C C . LYS A 1 189 ? 7.461 -6.888 -13.608 1.00 92.94 189 LYS A C 1
ATOM 1393 O O . LYS A 1 189 ? 7.835 -6.495 -12.501 1.00 92.94 189 LYS A O 1
ATOM 1398 N N . CYS A 1 190 ? 8.066 -6.479 -14.721 1.00 92.56 190 CYS A N 1
ATOM 1399 C CA . CYS A 1 190 ? 9.131 -5.479 -14.692 1.00 92.56 190 CYS A CA 1
ATOM 1400 C C . CYS A 1 190 ? 8.642 -4.140 -14.114 1.00 92.56 190 CYS A C 1
ATOM 1402 O O . CYS A 1 190 ? 7.747 -3.512 -14.675 1.00 92.56 190 CYS A O 1
ATOM 1404 N N . CYS A 1 191 ? 9.321 -3.636 -13.079 1.00 92.12 191 CYS A N 1
ATOM 1405 C CA . CYS A 1 191 ? 8.978 -2.383 -12.394 1.00 92.12 191 CYS A CA 1
ATOM 1406 C C . CYS A 1 191 ? 9.191 -1.098 -13.217 1.00 92.12 191 CYS A C 1
ATOM 1408 O O . CYS A 1 191 ? 8.936 0.006 -12.738 1.00 92.12 191 CYS A O 1
ATOM 1410 N N . LYS A 1 192 ? 9.712 -1.224 -14.442 1.00 92.62 192 LYS A N 1
ATOM 1411 C CA . LYS A 1 192 ? 9.921 -0.103 -15.361 1.00 92.62 192 LYS A CA 1
ATOM 1412 C C . LYS A 1 192 ? 8.808 -0.025 -16.400 1.00 92.62 192 LYS A C 1
ATOM 1414 O O . LYS A 1 192 ? 8.210 1.034 -16.530 1.00 92.62 192 LYS A O 1
ATOM 1419 N N . CYS A 1 193 ? 8.540 -1.106 -17.135 1.00 93.88 193 CYS A N 1
ATOM 1420 C CA . CYS A 1 193 ? 7.564 -1.092 -18.231 1.00 93.88 193 CYS A CA 1
ATOM 1421 C C . CYS A 1 193 ? 6.208 -1.714 -17.891 1.00 93.88 193 CYS A C 1
ATOM 1423 O O . CYS A 1 193 ? 5.263 -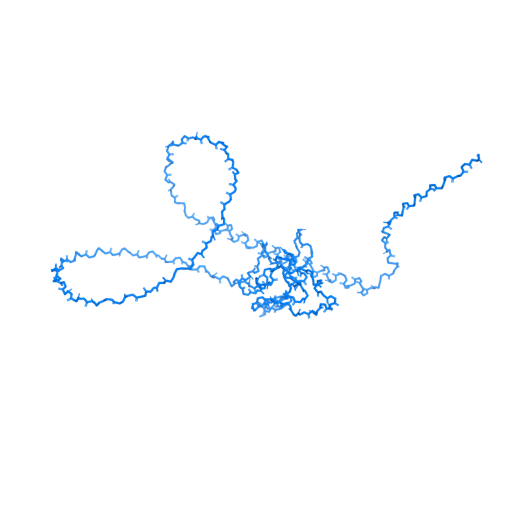1.459 -18.627 1.00 93.88 193 CYS A O 1
ATOM 1425 N N . TRP A 1 194 ? 6.109 -2.535 -16.840 1.00 94.06 194 TRP A N 1
ATOM 1426 C CA . TRP A 1 194 ? 4.882 -3.219 -16.398 1.00 94.06 194 TRP A CA 1
ATOM 1427 C C . TRP A 1 194 ? 4.225 -4.175 -17.410 1.00 94.06 194 TRP A C 1
ATOM 1429 O O . TRP A 1 194 ? 3.210 -4.788 -17.095 1.00 94.06 194 TRP A O 1
ATOM 1439 N N . ASP A 1 195 ? 4.816 -4.364 -18.590 1.00 92.00 195 ASP A N 1
ATOM 1440 C CA . ASP A 1 195 ? 4.293 -5.265 -19.628 1.00 92.00 195 ASP A CA 1
ATOM 1441 C C . ASP A 1 195 ? 4.965 -6.642 -19.601 1.00 92.00 195 ASP A C 1
ATOM 1443 O O . ASP A 1 195 ? 4.384 -7.644 -20.004 1.00 92.00 195 ASP A O 1
ATOM 1447 N N . ASN A 1 196 ? 6.220 -6.692 -19.155 1.00 89.38 196 ASN A N 1
ATOM 1448 C CA . ASN A 1 196 ? 7.033 -7.895 -19.240 1.00 89.38 196 ASN A CA 1
ATOM 1449 C C . ASN A 1 196 ? 6.793 -8.792 -18.015 1.00 89.38 196 ASN A C 1
ATOM 1451 O O . ASN A 1 196 ? 6.934 -8.293 -16.894 1.00 89.38 196 ASN A O 1
ATOM 1455 N N . PRO A 1 197 ? 6.484 -10.091 -18.198 1.00 87.81 197 PRO A N 1
ATOM 1456 C CA . PRO A 1 197 ? 6.347 -11.035 -17.088 1.00 87.81 197 PRO A CA 1
ATOM 1457 C C . PRO A 1 197 ? 7.660 -11.258 -16.326 1.00 87.81 197 PRO A C 1
ATOM 1459 O O . PRO A 1 197 ? 7.632 -11.659 -15.168 1.00 87.81 197 PRO A O 1
ATOM 1462 N N . SER A 1 198 ? 8.813 -10.986 -16.944 1.00 87.25 198 SER A N 1
ATOM 1463 C CA . SER A 1 198 ? 10.095 -10.972 -16.244 1.00 87.25 198 SER A CA 1
ATOM 1464 C C . SER A 1 198 ? 10.294 -9.659 -15.491 1.00 87.25 198 SER A C 1
ATOM 1466 O O . SER A 1 198 ? 10.023 -8.575 -16.012 1.00 87.25 198 SER A O 1
ATOM 1468 N N . ARG A 1 199 ? 10.872 -9.747 -14.287 1.00 82.69 199 ARG A N 1
ATOM 1469 C CA . ARG A 1 199 ? 11.299 -8.580 -13.495 1.00 82.69 199 ARG A CA 1
ATOM 1470 C C . ARG A 1 199 ? 12.344 -7.741 -14.220 1.00 82.69 199 ARG A C 1
ATOM 1472 O O . ARG A 1 199 ? 12.394 -6.519 -14.063 1.00 82.69 199 ARG A O 1
ATOM 1479 N N . GLU A 1 200 ? 13.155 -8.390 -15.045 1.00 83.25 200 GLU A N 1
ATOM 1480 C CA . GLU A 1 200 ? 14.158 -7.732 -15.859 1.00 83.25 200 GLU A CA 1
ATOM 1481 C C . GLU A 1 200 ? 13.618 -7.536 -17.270 1.00 83.25 200 GLU A C 1
ATOM 1483 O O . GLU A 1 200 ? 13.348 -8.489 -18.004 1.00 83.25 200 GLU A O 1
ATOM 1488 N N . CYS A 1 201 ? 13.512 -6.278 -17.693 1.00 82.00 201 CYS A N 1
ATOM 1489 C CA . CYS A 1 201 ? 13.219 -5.958 -19.082 1.00 82.00 201 CYS A CA 1
ATOM 1490 C C . CYS A 1 201 ? 14.463 -6.203 -19.954 1.00 82.00 201 CYS A C 1
ATOM 1492 O O . CYS A 1 201 ? 15.066 -5.262 -20.464 1.00 82.00 201 CYS A O 1
ATOM 1494 N N . ARG A 1 202 ? 14.859 -7.473 -20.105 1.00 77.38 202 ARG A N 1
ATOM 1495 C CA . ARG A 1 202 ? 15.929 -7.915 -21.016 1.00 77.38 202 ARG A CA 1
ATOM 1496 C C . ARG A 1 202 ? 15.442 -8.210 -22.430 1.00 77.38 202 ARG A C 1
ATOM 1498 O O . ARG A 1 202 ? 16.246 -8.574 -23.282 1.00 77.38 202 ARG A O 1
ATOM 1505 N N . ILE A 1 203 ? 14.144 -8.083 -22.700 1.00 64.94 203 IL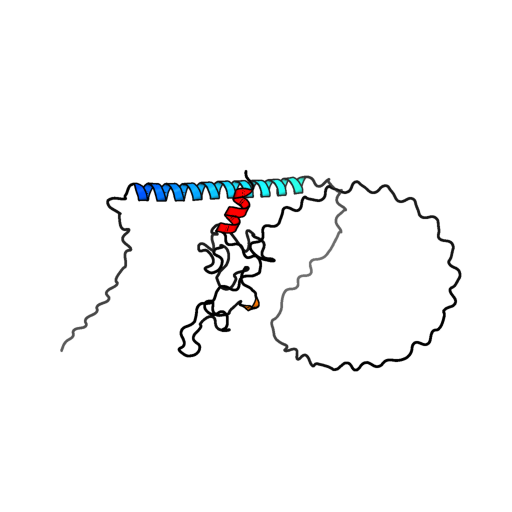E A N 1
ATOM 1506 C CA . ILE A 1 203 ? 13.599 -8.490 -23.993 1.00 64.94 203 ILE A CA 1
ATOM 1507 C C . ILE A 1 203 ? 14.130 -7.553 -25.093 1.00 64.94 203 ILE A C 1
ATOM 1509 O O . ILE A 1 203 ? 13.680 -6.421 -25.259 1.00 64.94 203 ILE A O 1
ATOM 1513 N N . SER A 1 204 ? 15.058 -8.086 -25.894 1.00 57.22 204 SER A N 1
ATOM 1514 C CA . SER A 1 204 ? 15.382 -7.689 -27.273 1.00 57.22 204 SER A CA 1
ATOM 1515 C C . SER A 1 204 ? 16.075 -6.338 -27.508 1.00 57.22 204 SER A C 1
ATOM 1517 O O . SER A 1 204 ? 15.685 -5.605 -28.410 1.00 57.22 204 SER A O 1
ATOM 1519 N N . GLY A 1 205 ? 17.102 -5.985 -26.725 1.00 70.44 205 GLY A N 1
ATOM 1520 C CA . GLY A 1 205 ? 18.011 -4.867 -27.059 1.00 70.44 205 GLY A CA 1
ATOM 1521 C C . GLY A 1 205 ? 17.368 -3.470 -27.130 1.00 70.44 205 GLY A C 1
ATOM 1522 O O . GLY A 1 205 ? 18.047 -2.486 -27.416 1.00 70.44 205 GLY A O 1
ATOM 1523 N N . ARG A 1 206 ? 16.066 -3.358 -26.849 1.00 74.94 206 ARG A N 1
ATOM 1524 C CA . ARG A 1 206 ? 15.329 -2.099 -26.792 1.00 74.94 206 ARG A CA 1
ATOM 1525 C C . ARG A 1 206 ? 15.407 -1.525 -25.386 1.00 74.94 206 ARG A C 1
ATOM 1527 O O . ARG A 1 206 ? 15.287 -2.240 -24.392 1.00 74.94 206 ARG A O 1
ATOM 1534 N N . LYS A 1 207 ? 15.593 -0.205 -25.302 1.00 82.75 207 LYS A N 1
ATOM 1535 C CA . LYS A 1 207 ? 15.575 0.519 -24.028 1.00 82.75 207 LYS A CA 1
ATOM 1536 C C . LYS A 1 207 ? 14.198 0.351 -23.388 1.00 82.75 207 LYS A C 1
ATOM 1538 O O . LYS A 1 207 ? 13.184 0.694 -23.988 1.00 82.75 207 LYS A O 1
ATOM 1543 N N . CYS A 1 208 ? 14.176 -0.18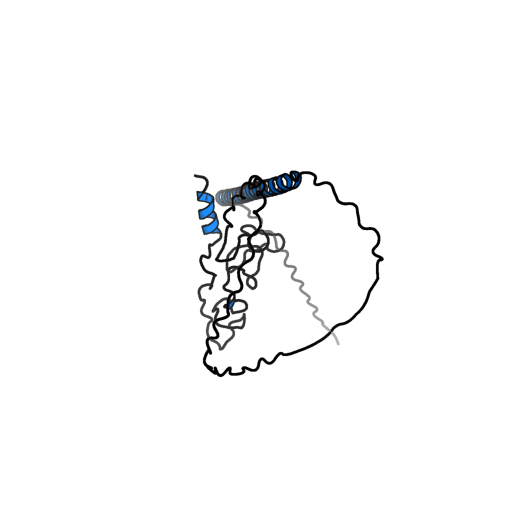2 -22.170 1.00 89.25 208 CYS A N 1
ATOM 1544 C CA . CYS A 1 208 ? 12.964 -0.283 -21.372 1.00 89.25 208 CYS A CA 1
ATOM 1545 C C . CYS A 1 208 ? 12.406 1.124 -21.112 1.00 89.25 208 CYS A C 1
ATOM 1547 O O . CYS A 1 208 ? 13.050 1.927 -20.434 1.00 89.25 208 CYS A O 1
ATOM 1549 N N . ILE A 1 209 ? 11.231 1.424 -21.667 1.00 91.12 209 ILE A N 1
ATOM 1550 C CA . ILE A 1 209 ? 10.556 2.704 -21.451 1.00 91.12 209 ILE A CA 1
ATOM 1551 C C . ILE A 1 209 ? 9.876 2.650 -20.086 1.00 91.12 209 ILE A C 1
ATOM 1553 O O . ILE A 1 209 ? 9.093 1.738 -19.807 1.00 91.12 209 ILE A O 1
ATOM 1557 N N . ARG A 1 210 ? 10.197 3.621 -19.228 1.00 93.12 210 ARG A N 1
ATOM 1558 C CA . ARG A 1 210 ? 9.589 3.736 -17.904 1.00 93.12 210 ARG A CA 1
ATOM 1559 C C . ARG A 1 210 ? 8.145 4.212 -18.056 1.00 93.12 210 ARG A C 1
ATOM 1561 O O . ARG A 1 210 ? 7.911 5.294 -18.587 1.00 93.12 210 ARG A O 1
ATOM 1568 N N . LYS A 1 211 ? 7.199 3.407 -17.587 1.00 95.56 211 LYS A N 1
ATOM 1569 C CA . LYS A 1 211 ? 5.777 3.737 -17.500 1.00 95.56 211 LYS A CA 1
ATOM 1570 C C . LYS A 1 211 ? 5.408 4.157 -16.068 1.00 95.56 211 LYS A C 1
ATOM 1572 O O . LYS A 1 211 ? 6.130 3.804 -15.127 1.00 95.56 211 LYS A O 1
ATOM 1577 N N . PRO A 1 212 ? 4.299 4.896 -15.883 1.00 96.62 212 PRO A N 1
ATOM 1578 C CA . PRO A 1 212 ? 3.746 5.174 -14.560 1.00 96.62 212 PRO A CA 1
ATOM 1579 C C . PRO A 1 212 ? 3.485 3.882 -13.781 1.00 96.62 212 PRO A C 1
ATOM 1581 O O . PRO A 1 212 ? 3.186 2.848 -14.376 1.00 96.62 212 PRO A O 1
ATOM 1584 N N . VAL A 1 213 ? 3.615 3.937 -12.454 1.00 97.25 213 VAL A N 1
ATOM 1585 C CA . VAL A 1 213 ? 3.333 2.783 -11.592 1.00 97.25 213 VAL A CA 1
ATOM 1586 C C . VAL A 1 213 ? 1.821 2.522 -11.596 1.00 97.25 213 VAL A C 1
ATOM 1588 O O . VAL A 1 213 ? 1.064 3.449 -11.301 1.00 97.25 213 VAL A O 1
ATOM 1591 N N . PRO A 1 214 ? 1.363 1.299 -11.912 1.00 97.44 214 PRO A N 1
ATOM 1592 C CA . PRO A 1 214 ? -0.055 0.962 -11.954 1.00 97.44 214 PRO A CA 1
ATOM 1593 C C . PRO A 1 214 ? -0.566 0.679 -10.536 1.00 97.44 214 PRO A C 1
ATOM 1595 O O . PRO A 1 214 ? -0.775 -0.470 -10.137 1.00 97.44 214 PRO A O 1
ATOM 1598 N N . PHE A 1 215 ? -0.700 1.735 -9.735 1.00 98.00 215 PHE A N 1
ATOM 1599 C CA . PHE A 1 215 ? -1.313 1.628 -8.416 1.00 98.00 215 PHE A CA 1
ATOM 1600 C C . PHE A 1 215 ? -2.799 1.274 -8.522 1.00 98.00 215 PHE A C 1
ATOM 1602 O O . PHE A 1 215 ? -3.445 1.519 -9.541 1.00 98.00 215 PHE A O 1
ATOM 1609 N N . LYS A 1 216 ? -3.342 0.716 -7.441 1.00 97.50 216 LYS A N 1
ATOM 1610 C CA . LYS A 1 216 ? -4.786 0.574 -7.247 1.00 97.50 216 LYS A CA 1
ATOM 1611 C C . LYS A 1 216 ? -5.477 1.943 -7.242 1.00 97.50 216 LYS A C 1
ATOM 1613 O O . LYS A 1 216 ? -4.842 2.980 -7.031 1.00 97.50 216 LYS A O 1
ATOM 1618 N N . ASN A 1 217 ? -6.794 1.932 -7.426 1.00 97.31 217 ASN A N 1
ATOM 1619 C CA . ASN A 1 217 ? -7.598 3.149 -7.424 1.00 97.31 217 ASN A CA 1
ATOM 1620 C C . ASN A 1 217 ? -7.463 3.910 -6.099 1.00 97.31 217 ASN A C 1
ATOM 1622 O O . ASN A 1 217 ? -7.269 3.314 -5.034 1.00 97.31 217 ASN A O 1
ATOM 1626 N N . ASN A 1 218 ? -7.598 5.236 -6.179 1.00 95.50 218 ASN A N 1
ATOM 1627 C CA . ASN A 1 218 ? -7.535 6.148 -5.033 1.00 95.50 218 ASN A CA 1
ATOM 1628 C C . ASN A 1 218 ? -6.240 6.023 -4.215 1.00 95.50 218 ASN A C 1
ATOM 1630 O O . ASN A 1 218 ? -6.252 6.195 -2.999 1.00 95.50 218 ASN A O 1
ATOM 1634 N N . PHE A 1 219 ? -5.122 5.691 -4.868 1.00 96.50 219 PHE A N 1
ATOM 1635 C CA . PHE A 1 219 ? -3.830 5.654 -4.198 1.00 96.50 219 PHE A CA 1
ATOM 1636 C C . PHE A 1 219 ? -3.439 7.039 -3.668 1.00 96.50 219 PHE A C 1
ATOM 1638 O O . PHE A 1 219 ? -3.367 8.010 -4.423 1.00 96.50 219 PHE A O 1
ATOM 1645 N N . LEU A 1 220 ? -3.144 7.102 -2.371 1.00 95.56 220 LEU A N 1
ATOM 1646 C CA . LEU A 1 220 ? -2.650 8.282 -1.675 1.00 95.56 220 LEU A CA 1
ATOM 1647 C C . LEU A 1 220 ? -1.175 8.092 -1.342 1.00 95.56 220 LEU A C 1
ATOM 1649 O O . LEU A 1 220 ? -0.793 7.114 -0.692 1.00 95.56 220 LEU A O 1
ATOM 1653 N N . LYS A 1 221 ? -0.340 9.056 -1.731 1.00 95.50 221 LYS A N 1
ATOM 1654 C CA . LYS A 1 221 ? 1.058 9.090 -1.292 1.00 95.50 221 LYS A CA 1
ATOM 1655 C C . LYS A 1 221 ? 1.142 9.402 0.204 1.00 95.50 221 LYS A C 1
ATOM 1657 O O . LYS A 1 221 ? 0.262 10.102 0.710 1.00 95.50 221 LYS A O 1
ATOM 1662 N N . PRO A 1 222 ? 2.217 8.988 0.901 1.00 93.88 222 PRO A N 1
ATOM 1663 C CA . PRO A 1 222 ? 2.396 9.315 2.316 1.00 93.88 222 PRO A CA 1
ATOM 1664 C C . PRO A 1 222 ? 2.262 10.819 2.605 1.00 93.88 222 PRO A C 1
ATOM 1666 O O . PRO A 1 222 ? 1.624 11.213 3.576 1.00 93.88 222 PRO A O 1
ATOM 1669 N N . THR A 1 223 ? 2.797 11.674 1.728 1.00 91.44 223 THR A N 1
ATOM 1670 C CA . THR A 1 223 ? 2.713 13.138 1.856 1.00 91.44 223 THR A CA 1
ATOM 1671 C C . THR A 1 223 ? 1.293 13.679 1.709 1.00 91.44 223 THR A C 1
ATOM 1673 O O . THR A 1 223 ? 0.924 14.616 2.414 1.00 91.44 223 THR A O 1
ATOM 1676 N N . ASP A 1 224 ? 0.485 13.100 0.824 1.00 92.94 224 ASP A N 1
ATOM 1677 C CA . ASP A 1 224 ? -0.908 13.506 0.625 1.00 92.94 224 ASP A CA 1
ATOM 1678 C C . ASP A 1 224 ? -1.791 13.009 1.768 1.00 92.94 224 ASP A C 1
ATOM 1680 O O . ASP A 1 224 ? -2.656 13.742 2.245 1.00 92.94 224 ASP A O 1
ATOM 1684 N N . LEU A 1 225 ? -1.506 11.808 2.276 1.00 90.75 225 LEU A N 1
ATOM 1685 C CA . LEU A 1 225 ? -2.170 11.253 3.447 1.00 90.75 225 LEU A CA 1
ATOM 1686 C C . LEU A 1 225 ? -1.900 12.117 4.691 1.00 90.75 225 LEU A C 1
ATOM 1688 O O . LEU A 1 225 ? -2.840 12.507 5.378 1.00 90.75 225 LEU A O 1
ATOM 1692 N N . LEU A 1 226 ? -0.649 12.526 4.926 1.00 87.50 226 LEU A N 1
ATOM 1693 C CA . LEU A 1 226 ? -0.307 13.452 6.015 1.00 87.50 226 LEU A CA 1
ATOM 1694 C C . LEU A 1 226 ? -1.013 14.811 5.882 1.00 87.50 226 LEU A C 1
ATOM 1696 O O . LEU A 1 226 ? -1.491 15.344 6.877 1.00 87.50 226 LEU A O 1
ATOM 1700 N N . LYS A 1 227 ? -1.135 15.364 4.668 1.00 88.75 227 LYS A N 1
ATOM 1701 C CA . LYS A 1 227 ? -1.878 16.619 4.430 1.00 88.75 227 LYS A CA 1
ATOM 1702 C C . LYS A 1 227 ? -3.384 16.479 4.637 1.00 88.75 227 LYS A C 1
ATOM 1704 O O . LYS A 1 227 ? -4.042 17.478 4.923 1.00 88.75 227 LYS A O 1
ATOM 1709 N N . PHE A 1 228 ? -3.931 15.290 4.397 1.00 86.50 228 PHE A N 1
ATOM 1710 C CA . PHE A 1 228 ? -5.349 15.013 4.578 1.00 86.50 228 PHE A CA 1
ATOM 1711 C C . PHE A 1 228 ? -5.694 14.944 6.068 1.00 86.50 228 PHE A C 1
ATOM 1713 O O . PHE A 1 228 ? -6.607 15.631 6.510 1.00 86.50 228 PHE A O 1
ATOM 1720 N N . TYR A 1 229 ? -4.913 14.196 6.852 1.00 80.38 229 TYR A N 1
ATOM 1721 C CA . TYR A 1 229 ? -5.158 14.036 8.290 1.00 80.38 229 TYR A CA 1
ATOM 1722 C C . TYR A 1 229 ? -4.650 15.205 9.133 1.00 80.38 229 TYR A C 1
ATOM 1724 O O . TYR A 1 229 ? -5.300 15.571 10.104 1.00 80.38 229 TYR A O 1
ATOM 1732 N N . GLY A 1 230 ? -3.556 15.856 8.735 1.00 74.31 230 GLY A N 1
ATOM 1733 C CA . GLY A 1 230 ? -3.048 17.045 9.425 1.00 74.31 230 GLY A CA 1
ATOM 1734 C C . GLY A 1 230 ? -3.975 18.263 9.338 1.00 74.31 230 GLY A C 1
ATOM 1735 O O . GLY A 1 230 ? -3.765 19.226 10.060 1.00 74.31 230 GLY A O 1
ATOM 1736 N N . ARG A 1 231 ? -4.999 18.234 8.473 1.00 63.41 231 ARG A N 1
ATOM 1737 C CA . ARG A 1 231 ? -6.034 19.277 8.373 1.00 63.41 231 ARG A CA 1
ATOM 1738 C C . ARG A 1 231 ? -7.273 19.025 9.230 1.00 63.41 231 ARG A C 1
ATOM 1740 O O . ARG A 1 231 ? -8.171 19.852 9.222 1.00 63.41 231 ARG A O 1
ATOM 1747 N N . ILE A 1 232 ? -7.344 17.898 9.934 1.00 57.34 232 ILE A N 1
ATOM 1748 C CA . ILE A 1 232 ? -8.491 17.573 10.795 1.00 57.34 232 ILE A CA 1
ATOM 1749 C C . ILE A 1 232 ? -8.364 18.266 12.173 1.00 57.34 232 ILE A C 1
ATOM 1751 O O . ILE A 1 232 ? -9.298 18.227 12.963 1.00 57.34 232 ILE A O 1
ATOM 1755 N N . GLU A 1 233 ? -7.237 18.934 12.455 1.00 51.75 233 GLU A N 1
ATOM 1756 C CA . GLU A 1 233 ? -6.961 19.606 13.739 1.00 51.75 233 GLU A CA 1
ATOM 1757 C C . GLU A 1 233 ? -7.176 21.140 13.751 1.00 51.75 233 GLU A C 1
ATOM 1759 O O . GLU A 1 233 ? -6.807 21.778 14.736 1.00 51.75 233 GLU A O 1
ATOM 1764 N N . GLU A 1 234 ? -7.784 21.744 12.720 1.00 44.22 234 GLU A N 1
ATOM 1765 C CA . GLU A 1 234 ? -8.265 23.149 12.758 1.00 44.22 234 GLU A CA 1
ATOM 1766 C C . GLU A 1 234 ? -9.794 23.223 12.853 1.00 44.22 234 GLU A C 1
ATOM 1768 O O . GLU A 1 234 ? -10.285 24.051 13.655 1.00 44.22 234 GLU A O 1
#

pLDDT: mean 72.64, std 17.8, range [37.53, 98.0]